Protein 2ZE6 (pdb70)

Foldseek 3Di:
DEEEEEEAAPLLCQVLVQLVVCVVQVAEEEELAQQCLACLQVLVRDPDDPVSSVPGHYHYLHRDHLLVFTQDQVSSQVSVLVVCVVCVVDPYHYYYYQDLSNLVCVVVDPSVVDDYHYHYHYGYDDPLVVLLVSQLVSLVVLLDDDPRDDHNLRSLLVCVVPVSSVVRLCPDQLSVLLVVLCVVVVHDSNCSNVDDDCSSVVSSSSSSVSSVVRSVVSVVRRDDDDD

Radius of gyration: 17.74 Å; Cα contacts (8 Å, |Δi|>4): 337; chains: 1; bounding box: 49×47×33 Å

Organism: Agrobacterium fabrum (strain C58 / ATCC 33970) (NCBI:txid176299)

CATH classification: 3.40.50.300 (+1 more: 1.10.287.890)

InterPro domains:
  IPR002648 Adenylate dimethylallyltransferase [PIRSF000507] (1-234)
  IPR027417 P-loop containing nucleoside triphosphate hydrolase [G3DSA:3.40.50.300] (1-124)
  IPR027417 P-loop containing nucleoside triphosphate hydrolase [SSF52540] (2-105)

Secondary structure (DSSP, 8-state):
-EEEEEE--TTSSHHHHHHHHHHHH---EEE--SGGG-GGGTTTTTPPPGGGGTT--EE-S----GGG-S--HHHHHHHHHHHHHTTTTSSEEEEEE--HHHHHHHHH-TTTTSS-EEEEEE-----HHHHHHHHHHHHHHHH---SSS--HHHHHHHHHTSTTHHHHHTTSTTHHHHHHHHHHHT--GGGGGG--TTHHHHHHHHHHHHHHHHHHHHHHHS-----

Nearest PDB structures (foldseek):
  2ze8-assembly3_C  TM=9.996E-01  e=3.265E-35  Agrobacterium tumefaciens
  3a8t-assembly1_A  TM=6.920E-01  e=3.865E-07  Humulus lupulus
  3d3q-assembly2_B  TM=6.885E-01  e=3.280E-06  Staphylococcus epidermidis ATCC 12228
  3d3q-assembly1_A  TM=6.810E-01  e=3.461E-06  Staphylococcus epidermidis ATCC 12228
  3eph-assembly1_A  TM=6.337E-01  e=9.060E-06  Saccharomyces cerevisiae

GO terms:
  GO:0005515 protein binding (F, IPI)

Solvent-accessible surface area: 11241 Å² total; per-residue (Å²): 36,36,0,28,0,0,4,0,0,26,15,22,46,19,23,95,58,0,10,100,32,3,89,125,55,63,36,16,3,0,0,0,28,66,33,10,0,0,54,85,0,26,14,7,16,9,56,16,36,148,70,85,18,104,119,18,153,22,18,48,4,30,85,51,72,0,55,115,19,36,2,62,10,106,21,0,14,153,89,0,46,124,30,0,54,124,18,140,109,67,134,0,0,0,0,3,3,12,13,36,46,0,0,44,20,1,44,148,14,90,59,8,163,82,71,37,117,62,101,27,92,32,33,146,30,42,114,52,114,48,0,32,88,94,0,96,108,70,0,32,95,14,12,45,154,88,173,86,29,71,4,0,6,66,6,0,26,103,6,34,98,115,87,59,0,83,79,38,0,70,116,10,35,0,0,78,2,0,4,118,4,0,147,138,48,136,49,58,6,68,78,0,52,117,26,94,100,45,80,71,101,77,0,21,94,23,0,0,72,19,11,25,119,55,0,81,28,4,45,168,75,15,15,172,28,109,160

B-factor: mean 52.28, std 7.15, range [31.24, 81.55]

Sequence (227 aa):
MLLHLIYGPTCSGKTDMAIQIAQETGWPVVALDRVQCCPQIATGSGRPLESELQSTRRIYLDSRPLTEGILDAESAHRRLIFEVDWRKSEEGLILEGGSISLLNCMAKSPFWRSGFQWHVKRLRLGDSDAFLTRAKQRVAEMFAIREDRPSLLEELAELWNYPAARPILEDIDGYRCAIRFARKHDLAISQLPNIDAGRHVELIEAIANEYLEHALSQERDFPQWPE

Structure (mmCIF, N/CA/C/O backbone):
data_2ZE6
#
_entry.id   2ZE6
#
_cell.length_a   96.417
_cell.length_b   96.417
_cell.length_c   65.068
_cell.angle_alpha   90.00
_cell.angle_beta   90.00
_cell.angle_gamma   90.00
#
_symmetry.space_group_name_H-M   'P 42 21 2'
#
loop_
_entity.id
_entity.type
_entity.pdbx_description
1 polymer 'Isopentenyl transferase'
2 non-polymer 'DIMETHYLALLYL S-THIOLODIPHOSPHATE'
3 non-polymer 'ADENOSINE MONOPHOSPHATE'
4 water water
#
loop_
_atom_site.group_PDB
_atom_site.id
_atom_site.type_symbol
_atom_site.label_atom_id
_atom_site.label_alt_id
_atom_site.label_comp_id
_atom_site.label_asym_id
_atom_site.label_entity_id
_atom_site.label_seq_id
_atom_site.pdbx_PDB_ins_code
_atom_site.Cartn_x
_atom_site.Cartn_y
_atom_site.Cartn_z
_atom_site.occupancy
_atom_site.B_iso_or_equiv
_atom_site.auth_seq_id
_atom_site.auth_comp_id
_atom_site.auth_asym_id
_atom_site.auth_atom_id
_atom_site.pdbx_PDB_model_num
ATOM 1 N N . MET A 1 1 ? 51.088 78.137 21.520 1.00 52.20 1 MET A N 1
ATOM 2 C CA . MET A 1 1 ? 52.448 77.636 21.640 1.00 52.03 1 MET A CA 1
ATOM 3 C C . MET A 1 1 ? 53.027 77.421 20.246 1.00 51.71 1 MET A C 1
ATOM 4 O O . MET A 1 1 ? 52.273 77.046 19.315 1.00 51.41 1 MET A O 1
ATOM 9 N N . LEU A 1 2 ? 54.353 77.636 20.113 1.00 50.19 2 LEU A N 1
ATOM 10 C CA . LEU A 1 2 ? 55.075 77.326 18.879 1.00 49.91 2 LEU A CA 1
ATOM 11 C C . LEU A 1 2 ? 55.799 75.979 18.960 1.00 49.64 2 LEU A C 1
ATOM 12 O O . LEU A 1 2 ? 56.544 75.709 19.922 1.00 50.18 2 LEU A O 1
ATOM 17 N N . LEU A 1 3 ? 55.524 75.104 18.002 1.00 48.47 3 LEU A N 1
ATOM 18 C CA . LEU A 1 3 ? 56.100 73.785 18.014 1.00 48.39 3 LEU A CA 1
ATOM 19 C C . LEU A 1 3 ? 57.096 73.734 16.894 1.00 49.29 3 LEU A C 1
ATOM 20 O O . LEU A 1 3 ? 56.710 74.014 15.751 1.00 49.19 3 LEU A O 1
ATOM 25 N N . HIS A 1 4 ? 58.357 73.409 17.187 1.00 48.84 4 HIS A N 1
ATOM 26 C CA . HIS A 1 4 ? 59.367 73.401 16.114 1.00 49.34 4 HIS A CA 1
ATOM 27 C C . HIS A 1 4 ? 59.716 71.935 15.840 1.00 50.42 4 HIS A C 1
ATOM 28 O O . HIS A 1 4 ? 60.463 71.283 16.622 1.00 51.28 4 HIS A O 1
ATOM 35 N N . LEU A 1 5 ? 59.156 71.418 14.740 1.00 50.83 5 LEU A N 1
ATOM 36 C CA . LEU A 1 5 ? 59.157 69.986 14.470 1.00 49.90 5 LEU A CA 1
ATOM 37 C C . LEU A 1 5 ? 60.372 69.741 13.596 1.00 50.31 5 LEU A C 1
ATOM 38 O O . LEU A 1 5 ? 60.478 70.294 12.517 1.00 50.14 5 LEU A O 1
ATOM 43 N N . ILE A 1 6 ? 61.320 68.960 14.064 1.00 49.77 6 ILE A N 1
ATOM 44 C CA . ILE A 1 6 ? 62.413 68.619 13.217 1.00 47.40 6 ILE A CA 1
ATOM 45 C C . ILE A 1 6 ? 62.321 67.122 12.990 1.00 48.08 6 ILE A C 1
ATOM 46 O O . ILE A 1 6 ? 62.496 66.375 13.912 1.00 46.76 6 ILE A O 1
ATOM 51 N N . TYR A 1 7 ? 62.048 66.666 11.753 1.00 47.33 7 TYR A N 1
ATOM 52 C CA . TYR A 1 7 ? 62.090 65.226 11.530 1.00 45.97 7 TYR A CA 1
ATOM 53 C C . TYR A 1 7 ? 62.917 64.791 10.332 1.00 45.03 7 TYR A C 1
ATOM 54 O O . TYR A 1 7 ? 63.281 65.598 9.475 1.00 42.15 7 TYR A O 1
ATOM 63 N N . GLY A 1 8 ? 63.289 63.516 10.294 1.00 43.45 8 GLY A N 1
ATOM 64 C CA . GLY A 1 8 ? 63.961 63.102 9.086 1.00 45.18 8 GLY A CA 1
ATOM 65 C C . GLY A 1 8 ? 64.698 61.829 9.403 1.00 44.66 8 GLY A C 1
ATOM 66 O O . GLY A 1 8 ? 64.624 61.381 10.549 1.00 42.07 8 GLY A O 1
ATOM 67 N N . PRO A 1 9 ? 65.479 61.316 8.436 1.00 44.37 9 PRO A N 1
ATOM 68 C CA . PRO A 1 9 ? 66.245 60.040 8.645 1.00 44.61 9 PRO A CA 1
ATOM 69 C C . PRO A 1 9 ? 67.340 60.049 9.744 1.00 45.61 9 PRO A C 1
ATOM 70 O O . PRO A 1 9 ? 67.882 61.096 10.105 1.00 45.56 9 PRO A O 1
ATOM 74 N N . THR A 1 10 ? 67.735 58.860 10.202 1.00 47.22 10 THR A N 1
ATOM 75 C CA . THR A 1 10 ? 68.906 58.706 11.030 1.00 48.70 10 THR A CA 1
ATOM 76 C C . THR A 1 10 ? 70.165 59.353 10.448 1.00 51.99 10 THR A C 1
ATOM 77 O O . THR A 1 10 ? 70.323 59.390 9.222 1.00 51.70 10 THR A O 1
ATOM 81 N N . CYS A 1 11 ? 71.059 59.845 11.314 1.00 52.59 11 CYS A N 1
ATOM 82 C CA . CYS A 1 11 ? 72.328 60.508 10.940 1.00 54.34 11 CYS A CA 1
ATOM 83 C C . CYS A 1 11 ? 72.124 61.696 9.990 1.00 56.21 11 CYS A C 1
ATOM 84 O O . CYS A 1 11 ? 72.901 61.944 9.056 1.00 58.49 11 CYS A O 1
ATOM 87 N N . SER A 1 12 ? 71.073 62.458 10.245 1.00 56.81 12 SER A N 1
ATOM 88 C CA . SER A 1 12 ? 70.804 63.698 9.515 1.00 54.99 12 SER A CA 1
ATOM 89 C C . SER A 1 12 ? 71.155 64.950 10.265 1.00 54.57 12 SER A C 1
ATOM 90 O O . SER A 1 12 ? 70.756 66.069 9.821 1.00 54.90 12 SER A O 1
ATOM 93 N N . GLY A 1 13 ? 71.770 64.816 11.450 1.00 53.80 13 GLY A N 1
ATOM 94 C CA . GLY A 1 13 ? 72.132 66.045 12.234 1.00 52.91 13 GLY A CA 1
ATOM 95 C C . GLY A 1 13 ? 70.973 66.693 13.006 1.00 52.46 13 GLY A C 1
ATOM 96 O O . GLY A 1 13 ? 71.175 67.686 13.655 1.00 50.73 13 GLY A O 1
ATOM 97 N N . LYS A 1 14 ? 69.801 66.038 13.033 1.00 52.85 14 LYS A N 1
ATOM 98 C CA . LYS A 1 14 ? 68.551 66.523 13.718 1.00 52.03 14 LYS A CA 1
ATOM 99 C C . LYS A 1 14 ? 68.755 66.918 15.186 1.00 50.78 14 LYS A C 1
ATOM 100 O O . LYS A 1 14 ? 68.374 68.013 15.619 1.00 53.14 14 LYS A O 1
ATOM 106 N N . THR A 1 15 ? 69.363 66.014 15.954 1.00 49.46 15 THR A N 1
ATOM 107 C CA . THR A 1 15 ? 69.664 66.236 17.357 1.00 47.43 15 THR A CA 1
ATOM 108 C C . THR A 1 15 ? 70.479 67.503 17.598 1.00 48.86 15 THR A C 1
ATOM 109 O O . THR A 1 15 ? 70.166 68.239 18.500 1.00 49.20 15 THR A O 1
ATOM 113 N N . ASP A 1 16 ? 71.480 67.785 16.781 1.00 51.79 16 ASP A N 1
ATOM 114 C CA . ASP A 1 16 ? 72.318 68.981 17.043 1.00 53.40 16 ASP A CA 1
ATOM 115 C C . ASP A 1 16 ? 71.625 70.267 16.676 1.00 53.72 16 ASP A C 1
ATOM 116 O O . ASP A 1 16 ? 71.791 71.335 17.299 1.00 50.94 16 ASP A O 1
ATOM 121 N N . MET A 1 17 ? 70.894 70.175 15.581 1.00 53.43 17 MET A N 1
ATOM 122 C CA . MET A 1 17 ? 70.091 71.256 15.163 1.00 55.13 17 MET A CA 1
ATOM 123 C C . MET A 1 17 ? 69.124 71.720 16.305 1.00 52.15 17 MET A C 1
ATOM 124 O O . MET A 1 17 ? 69.054 72.949 16.666 1.00 50.00 17 MET A O 1
ATOM 129 N N . ALA A 1 18 ? 68.408 70.741 16.849 1.00 47.89 18 ALA A N 1
ATOM 130 C CA . ALA A 1 18 ? 67.564 70.867 18.046 1.00 47.48 18 ALA A CA 1
ATOM 131 C C . ALA A 1 18 ? 68.311 71.394 19.254 1.00 46.67 18 ALA A C 1
ATOM 132 O O . ALA A 1 18 ? 67.814 72.248 19.926 1.00 48.25 18 ALA A O 1
ATOM 134 N N . ILE A 1 19 ? 69.477 70.826 19.607 1.00 47.42 19 ILE A N 1
ATOM 135 C CA . ILE A 1 19 ? 70.225 71.384 20.768 1.00 47.53 19 ILE A CA 1
ATOM 136 C C . ILE A 1 19 ? 70.523 72.852 20.525 1.00 47.39 19 ILE A C 1
ATOM 137 O O . ILE A 1 19 ? 70.501 73.714 21.460 1.00 50.07 19 ILE A O 1
ATOM 142 N N . GLN A 1 20 ? 70.807 73.213 19.285 1.00 46.80 20 GLN A N 1
ATOM 143 C CA . GLN A 1 20 ? 71.230 74.652 19.060 1.00 47.37 20 GLN A CA 1
ATOM 144 C C . GLN A 1 20 ? 70.071 75.618 19.227 1.00 46.72 20 GLN A C 1
ATOM 145 O O . GLN A 1 20 ? 70.171 76.747 19.834 1.00 47.68 20 GLN A O 1
ATOM 151 N N . ILE A 1 21 ? 68.944 75.239 18.661 1.00 47.00 21 ILE A N 1
ATOM 152 C CA . ILE A 1 21 ? 67.712 76.012 18.874 1.00 46.82 21 ILE A CA 1
ATOM 153 C C . ILE A 1 21 ? 67.392 76.092 20.349 1.00 47.98 21 ILE A C 1
ATOM 154 O O . ILE A 1 21 ? 66.993 77.160 20.861 1.00 48.47 21 ILE A O 1
ATOM 159 N N . ALA A 1 22 ? 67.580 74.963 21.065 1.00 49.02 22 ALA A N 1
ATOM 160 C CA . ALA A 1 22 ? 67.313 74.931 22.516 1.00 50.23 22 ALA A CA 1
ATOM 161 C C . ALA A 1 22 ? 68.289 75.818 23.342 1.00 51.25 22 ALA A C 1
ATOM 162 O O . ALA A 1 22 ? 67.864 76.461 24.338 1.00 49.89 22 ALA A O 1
ATOM 164 N N . GLN A 1 23 ? 69.569 75.860 22.953 1.00 51.62 23 GLN A N 1
ATOM 165 C CA . GLN A 1 23 ? 70.455 76.818 23.578 1.00 53.19 23 GLN A CA 1
ATOM 166 C C . GLN A 1 23 ? 69.954 78.244 23.367 1.00 52.61 23 GLN A C 1
ATOM 167 O O . GLN A 1 23 ? 70.040 79.026 24.270 1.00 53.86 23 GLN A O 1
ATOM 173 N N . GLU A 1 24 ? 69.439 78.592 22.198 1.00 52.15 24 GLU A N 1
ATOM 174 C CA . GLU A 1 24 ? 69.088 79.998 21.908 1.00 53.20 24 GLU A CA 1
ATOM 175 C C . GLU A 1 24 ? 67.773 80.424 22.532 1.00 52.41 24 GLU A C 1
ATOM 176 O O . GLU A 1 24 ? 67.635 81.555 23.009 1.00 53.50 24 GLU A O 1
ATOM 182 N N . THR A 1 25 ? 66.788 79.530 22.483 1.00 52.15 25 THR A N 1
ATOM 183 C CA . THR A 1 25 ? 65.446 79.811 22.960 1.00 51.91 25 THR A CA 1
ATOM 184 C C . THR A 1 25 ? 65.280 79.475 24.460 1.00 51.78 25 THR A C 1
ATOM 185 O O . THR A 1 25 ? 64.545 80.123 25.141 1.00 51.00 25 THR A O 1
ATOM 189 N N . GLY A 1 26 ? 65.992 78.474 24.974 1.00 51.18 26 GLY A N 1
ATOM 190 C CA . GLY A 1 26 ? 65.715 77.980 26.322 1.00 50.56 26 GLY A CA 1
ATOM 191 C C . GLY A 1 26 ? 64.603 76.928 26.369 1.00 52.54 26 GLY A C 1
ATOM 192 O O . GLY A 1 26 ? 64.296 76.439 27.479 1.00 53.27 26 GLY A O 1
ATOM 193 N N . TRP A 1 27 ? 64.025 76.528 25.201 1.00 50.85 27 TRP A N 1
ATOM 194 C CA . TRP A 1 27 ? 62.938 75.550 25.152 1.00 50.63 27 TRP A CA 1
ATOM 195 C C . TRP A 1 27 ? 63.529 74.139 25.256 1.00 49.35 27 TRP A C 1
ATOM 196 O O . TRP A 1 27 ? 64.667 73.970 24.888 1.00 48.86 27 TRP A O 1
ATOM 207 N N . PRO A 1 28 ? 62.796 73.183 25.864 1.00 48.41 28 PRO A N 1
ATOM 208 C CA . PRO A 1 28 ? 63.182 71.741 25.902 1.00 48.15 28 PRO A CA 1
ATOM 209 C C . PRO A 1 28 ? 63.025 71.148 24.562 1.00 46.92 28 PRO A C 1
ATOM 210 O O . PRO A 1 28 ? 62.293 71.717 23.777 1.00 46.71 28 PRO A O 1
ATOM 214 N N . VAL A 1 29 ? 63.631 69.972 24.308 1.00 46.19 29 VAL A N 1
ATOM 215 C CA . VAL A 1 29 ? 63.432 69.275 23.109 1.00 43.94 29 VAL A CA 1
ATOM 216 C C . VAL A 1 29 ? 62.818 67.932 23.525 1.00 46.84 29 VAL A C 1
ATOM 217 O O . VAL A 1 29 ? 63.359 67.285 24.400 1.00 44.98 29 VAL A O 1
ATOM 221 N N . VAL A 1 30 ? 61.721 67.519 22.887 1.00 47.10 30 VAL A N 1
ATOM 222 C CA . VAL A 1 30 ? 61.053 66.220 23.173 1.00 47.77 30 VAL A CA 1
ATOM 223 C C . VAL A 1 30 ? 61.504 65.299 22.063 1.00 49.16 30 VAL A C 1
ATOM 224 O O . VAL A 1 30 ? 61.417 65.661 20.906 1.00 48.31 30 VAL A O 1
ATOM 228 N N . ALA A 1 31 ? 62.166 64.223 22.439 1.00 49.38 31 ALA A N 1
ATOM 229 C CA . ALA A 1 31 ? 62.662 63.200 21.542 1.00 49.05 31 ALA A CA 1
ATOM 230 C C . ALA A 1 31 ? 61.535 62.388 20.976 1.00 49.77 31 ALA A C 1
ATOM 231 O O . ALA A 1 31 ? 60.851 61.652 21.719 1.00 50.08 31 ALA A O 1
ATOM 233 N N . LEU A 1 32 ? 61.362 62.487 19.655 1.00 48.69 32 LEU A N 1
ATOM 234 C CA . LEU A 1 32 ? 60.295 61.786 18.966 1.00 48.50 32 LEU A CA 1
ATOM 235 C C . LEU A 1 32 ? 60.854 60.434 18.556 1.00 47.76 32 LEU A C 1
ATOM 236 O O . LEU A 1 32 ? 61.107 60.172 17.381 1.00 47.21 32 LEU A O 1
ATOM 241 N N . ASP A 1 33 ? 61.138 59.618 19.546 1.00 48.60 33 ASP A N 1
ATOM 242 C CA . ASP A 1 33 ? 61.850 58.382 19.350 1.00 49.36 33 ASP A CA 1
ATOM 243 C C . ASP A 1 33 ? 61.411 57.409 20.422 1.00 49.49 33 ASP A C 1
ATOM 244 O O . ASP A 1 33 ? 61.417 57.799 21.566 1.00 50.35 33 ASP A O 1
ATOM 249 N N . ARG A 1 34 ? 61.030 56.175 20.067 1.00 47.17 34 ARG A N 1
ATOM 250 C CA . ARG A 1 34 ? 60.549 55.213 21.010 1.00 50.23 34 ARG A CA 1
ATOM 251 C C . ARG A 1 34 ? 61.709 54.491 21.645 1.00 50.25 34 ARG A C 1
ATOM 252 O O . ARG A 1 34 ? 61.593 54.109 22.815 1.00 50.69 34 ARG A O 1
ATOM 260 N N . VAL A 1 35 ? 62.784 54.274 20.846 1.00 49.46 35 VAL A N 1
ATOM 261 C CA . VAL A 1 35 ? 63.858 53.389 21.224 1.00 46.19 35 VAL A CA 1
ATOM 262 C C . VAL A 1 35 ? 64.667 54.099 22.203 1.00 47.43 35 VAL A C 1
ATOM 263 O O . VAL A 1 35 ? 65.040 53.481 23.155 1.00 48.59 35 VAL A O 1
ATOM 267 N N . GLN A 1 36 ? 64.908 55.427 22.032 1.00 46.61 36 GLN A N 1
ATOM 268 C CA . GLN A 1 36 ? 65.587 56.209 23.058 1.00 46.39 36 GLN A CA 1
ATOM 269 C C . GLN A 1 36 ? 64.942 56.196 24.439 1.00 48.52 36 GLN A C 1
ATOM 270 O O . GLN A 1 36 ? 65.579 56.710 25.372 1.00 48.10 36 GLN A O 1
ATOM 276 N N . CYS A 1 37 ? 63.681 55.748 24.565 1.00 45.00 37 CYS A N 1
ATOM 277 C CA . CYS A 1 37 ? 63.059 55.624 25.899 1.00 46.06 37 CYS A CA 1
ATOM 278 C C . CYS A 1 37 ? 63.573 54.418 26.743 1.00 47.28 37 CYS A C 1
ATOM 279 O O . CYS A 1 37 ? 63.149 54.294 27.888 1.00 46.98 37 CYS A O 1
ATOM 282 N N . CYS A 1 38 ? 64.438 53.541 26.205 1.00 46.94 38 CYS A N 1
ATOM 283 C CA . CYS A 1 38 ? 65.205 52.549 26.976 1.00 45.82 38 CYS A CA 1
ATOM 284 C C . CYS A 1 38 ? 66.619 53.042 27.226 1.00 48.35 38 CYS A C 1
ATOM 285 O O . CYS A 1 38 ? 67.527 52.931 26.359 1.00 45.83 38 CYS A O 1
ATOM 288 N N . PRO A 1 39 ? 66.839 53.630 28.423 1.00 48.53 39 PRO A N 1
ATOM 289 C CA . PRO A 1 39 ? 68.200 54.277 28.744 1.00 48.71 39 PRO A CA 1
ATOM 290 C C . PRO A 1 39 ? 69.337 53.212 28.809 1.00 48.03 39 PRO A C 1
ATOM 291 O O . PRO A 1 39 ? 70.516 53.481 28.681 1.00 49.32 39 PRO A O 1
ATOM 295 N N . GLN A 1 40 ? 68.982 51.940 28.917 1.00 47.44 40 GLN A N 1
ATOM 296 C CA . GLN A 1 40 ? 69.983 50.918 28.975 1.00 46.95 40 GLN A CA 1
ATOM 297 C C . GLN A 1 40 ? 70.654 50.754 27.590 1.00 48.94 40 GLN A C 1
ATOM 298 O O . GLN A 1 40 ? 71.698 50.106 27.462 1.00 47.90 40 GLN A O 1
ATOM 304 N N . ILE A 1 41 ? 70.032 51.318 26.539 1.00 47.81 41 ILE A N 1
ATOM 305 C CA . ILE A 1 41 ? 70.672 51.408 25.230 1.00 44.52 41 ILE A CA 1
ATOM 306 C C . ILE A 1 41 ? 70.760 52.880 24.842 1.00 46.40 41 ILE A C 1
ATOM 307 O O . ILE A 1 41 ? 70.793 53.262 23.663 1.00 48.65 41 ILE A O 1
ATOM 312 N N . ALA A 1 42 ? 70.874 53.733 25.827 1.00 47.32 42 ALA A N 1
ATOM 313 C CA . ALA A 1 42 ? 71.132 55.137 25.524 1.00 49.29 42 ALA A CA 1
ATOM 314 C C . ALA A 1 42 ? 72.085 55.351 24.327 1.00 50.53 42 ALA A C 1
ATOM 315 O O . ALA A 1 42 ? 71.781 56.111 23.393 1.00 52.45 42 ALA A O 1
ATOM 317 N N . THR A 1 43 ? 73.247 54.712 24.359 1.00 52.42 43 THR A N 1
ATOM 318 C CA . THR A 1 43 ? 74.308 55.021 23.389 1.00 52.78 43 THR A CA 1
ATOM 319 C C . THR A 1 43 ? 73.902 54.542 21.968 1.00 52.07 43 THR A C 1
ATOM 320 O O . THR A 1 43 ? 73.719 55.358 21.066 1.00 50.37 43 THR A O 1
ATOM 324 N N . GLY A 1 44 ? 73.662 53.244 21.819 1.00 51.92 44 GLY A N 1
ATOM 325 C CA . GLY A 1 44 ? 73.276 52.715 20.550 1.00 51.92 44 GLY A CA 1
ATOM 326 C C . GLY A 1 44 ? 72.007 53.344 19.985 1.00 52.06 44 GLY A C 1
ATOM 327 O O . GLY A 1 44 ? 71.836 53.447 18.772 1.00 51.16 44 GLY A O 1
ATOM 328 N N . SER A 1 45 ? 71.098 53.751 20.846 1.00 48.59 45 SER A N 1
ATOM 329 C CA . SER A 1 45 ? 69.821 54.243 20.338 1.00 48.87 45 SER A CA 1
ATOM 330 C C . SER A 1 45 ? 69.962 55.726 19.903 1.00 49.04 45 SER A C 1
ATOM 331 O O . SER A 1 45 ? 68.976 56.334 19.419 1.00 49.42 45 SER A O 1
ATOM 334 N N . GLY A 1 46 ? 71.159 56.323 20.039 1.00 48.13 46 GLY A N 1
ATOM 335 C CA . GLY A 1 46 ? 71.306 57.721 19.676 1.00 47.15 46 GLY A CA 1
ATOM 336 C C . GLY A 1 46 ? 71.166 58.896 20.613 1.00 49.73 46 GLY A C 1
ATOM 337 O O . GLY A 1 46 ? 71.174 60.070 20.154 1.00 46.05 46 GLY A O 1
ATOM 338 N N . ARG A 1 47 ? 71.051 58.639 21.918 1.00 49.91 47 ARG A N 1
ATOM 339 C CA . ARG A 1 47 ? 70.902 59.682 22.881 1.00 49.22 47 ARG A CA 1
ATOM 340 C C . ARG A 1 47 ? 72.123 60.555 22.850 1.00 51.08 47 ARG A C 1
ATOM 341 O O . ARG A 1 47 ? 73.236 60.031 22.912 1.00 51.13 47 ARG A O 1
ATOM 349 N N . PRO A 1 48 ? 71.934 61.906 22.885 1.00 49.28 48 PRO A N 1
ATOM 350 C CA . PRO A 1 48 ? 73.111 62.763 22.893 1.00 49.45 48 PRO A CA 1
ATOM 351 C C . PRO A 1 48 ? 73.914 62.523 24.192 1.00 52.60 48 PRO A C 1
ATOM 352 O O . PRO A 1 48 ? 73.329 62.172 25.146 1.00 54.43 48 PRO A O 1
ATOM 356 N N . LEU A 1 49 ? 75.225 62.785 24.260 1.00 53.79 49 LEU A N 1
ATOM 357 C CA . LEU A 1 49 ? 75.985 62.707 25.524 1.00 55.33 49 LEU A CA 1
ATOM 358 C C . LEU A 1 49 ? 75.557 63.848 26.411 1.00 58.14 49 LEU A C 1
ATOM 359 O O . LEU A 1 49 ? 75.304 64.942 25.928 1.00 57.17 49 LEU A O 1
ATOM 364 N N . GLU A 1 50 ? 75.564 63.606 27.725 1.00 61.25 50 GLU A N 1
ATOM 365 C CA . GLU A 1 50 ? 75.292 64.644 28.706 1.00 63.18 50 GLU A CA 1
ATOM 366 C C . GLU A 1 50 ? 76.090 65.913 28.438 1.00 62.29 50 GLU A C 1
ATOM 367 O O . GLU A 1 50 ? 75.508 66.953 28.354 1.00 61.93 50 GLU A O 1
ATOM 373 N N . SER A 1 51 ? 77.394 65.780 28.178 1.00 63.35 51 SER A N 1
ATOM 374 C CA . SER A 1 51 ? 78.256 66.863 27.637 1.00 62.83 51 SER A CA 1
ATOM 375 C C . SER A 1 51 ? 77.779 67.593 26.383 1.00 62.29 51 SER A C 1
ATOM 376 O O . SER A 1 51 ? 77.961 68.803 26.280 1.00 61.29 51 SER A O 1
ATOM 379 N N . GLU A 1 52 ? 77.171 66.868 25.461 1.00 61.16 52 GLU A N 1
ATOM 380 C CA . GLU A 1 52 ? 76.632 67.414 24.213 1.00 61.30 52 GLU A CA 1
ATOM 381 C C . GLU A 1 52 ? 75.374 68.236 24.378 1.00 59.35 52 GLU A C 1
ATOM 382 O O . GLU A 1 52 ? 75.111 69.142 23.577 1.00 60.16 52 GLU A O 1
ATOM 388 N N . LEU A 1 53 ? 74.597 67.980 25.417 1.00 58.37 53 LEU A N 1
ATOM 389 C CA . LEU A 1 53 ? 73.377 68.783 25.612 1.00 55.06 53 LEU A CA 1
ATOM 390 C C . LEU A 1 53 ? 73.692 70.266 25.851 1.00 55.43 53 LEU A C 1
ATOM 391 O O . LEU A 1 53 ? 72.839 71.132 25.697 1.00 51.91 53 LEU A O 1
ATOM 396 N N . GLN A 1 54 ? 74.930 70.557 26.220 1.00 57.44 54 GLN A N 1
ATOM 397 C CA . GLN A 1 54 ? 75.317 71.903 26.576 1.00 59.49 54 GLN A CA 1
ATOM 398 C C . GLN A 1 54 ? 74.313 72.438 27.592 1.00 59.77 54 GLN A C 1
ATOM 399 O O . GLN A 1 54 ? 73.869 73.580 27.425 1.00 56.27 54 GLN A O 1
ATOM 405 N N . SER A 1 55 ? 73.882 71.638 28.593 1.00 60.01 55 SER A N 1
ATOM 406 C CA . SER A 1 55 ? 72.867 72.185 29.554 1.00 59.60 55 SER A CA 1
ATOM 407 C C . SER A 1 55 ? 71.459 72.469 28.973 1.00 58.57 55 SER A C 1
ATOM 408 O O . SER A 1 55 ? 70.689 73.141 29.608 1.00 59.97 55 SER A O 1
ATOM 411 N N . THR A 1 56 ? 71.117 72.020 27.781 1.00 57.15 56 THR A N 1
ATOM 412 C CA . THR A 1 56 ? 69.724 72.118 27.336 1.00 55.20 56 THR A CA 1
ATOM 413 C C . THR A 1 56 ? 69.027 70.955 27.962 1.00 54.84 56 THR A C 1
ATOM 414 O O . THR A 1 56 ? 69.702 70.056 28.476 1.00 53.79 56 THR A O 1
ATOM 418 N N . ARG A 1 57 ? 67.681 70.926 27.871 1.00 53.08 57 ARG A N 1
ATOM 419 C CA . ARG A 1 57 ? 66.920 69.814 28.386 1.00 51.53 57 ARG A CA 1
ATOM 420 C C . ARG A 1 57 ? 66.447 68.925 27.263 1.00 48.54 57 ARG A C 1
ATOM 421 O O . ARG A 1 57 ? 65.963 69.419 26.294 1.00 48.49 57 ARG A O 1
ATOM 429 N N . ARG A 1 58 ? 66.503 67.608 27.417 1.00 49.07 58 ARG A N 1
ATOM 430 C CA . ARG A 1 58 ? 65.969 66.743 26.430 1.00 46.13 58 ARG A CA 1
ATOM 431 C C . ARG A 1 58 ? 65.079 65.771 27.160 1.00 48.59 58 ARG A C 1
ATOM 432 O O . ARG A 1 58 ? 65.560 65.123 28.165 1.00 51.22 58 ARG A O 1
ATOM 440 N N . ILE A 1 59 ? 63.825 65.654 26.657 1.00 46.84 59 ILE A N 1
ATOM 441 C CA . ILE A 1 59 ? 62.696 65.008 27.346 1.00 45.83 59 ILE A CA 1
ATOM 442 C C . ILE A 1 59 ? 62.429 63.697 26.579 1.00 46.39 59 ILE A C 1
ATOM 443 O O . ILE A 1 59 ? 62.314 63.704 25.344 1.00 48.92 59 ILE A O 1
ATOM 448 N N . TYR A 1 60 ? 62.430 62.564 27.249 1.00 46.50 60 TYR A N 1
ATOM 449 C CA . TYR A 1 60 ? 62.003 61.306 26.657 1.00 45.78 60 TYR A CA 1
ATOM 450 C C . TYR A 1 60 ? 60.564 60.998 27.002 1.00 47.53 60 TYR A C 1
ATOM 451 O O . TYR A 1 60 ? 60.071 61.404 28.061 1.00 49.05 60 TYR A O 1
ATOM 460 N N . LEU A 1 61 ? 59.892 60.214 26.155 1.00 47.83 61 LEU A N 1
ATOM 461 C CA . LEU A 1 61 ? 58.420 59.989 26.378 1.00 48.63 61 LEU A CA 1
ATOM 462 C C . LEU A 1 61 ? 58.182 58.970 27.440 1.00 49.04 61 LEU A C 1
ATOM 463 O O . LEU A 1 61 ? 57.144 58.996 28.057 1.00 54.72 61 LEU A O 1
ATOM 468 N N . ASP A 1 62 ? 59.148 58.086 27.719 1.00 49.59 62 ASP A N 1
ATOM 469 C CA . ASP A 1 62 ? 59.096 57.136 28.862 1.00 48.35 62 ASP A CA 1
ATOM 470 C C . ASP A 1 62 ? 60.541 56.801 29.276 1.00 48.95 62 ASP A C 1
ATOM 471 O O . ASP A 1 62 ? 61.545 57.236 28.616 1.00 48.53 62 ASP A O 1
ATOM 476 N N . SER A 1 63 ? 60.700 56.085 30.399 1.00 48.14 63 SER A N 1
ATOM 477 C CA . SER A 1 63 ? 61.994 55.491 30.744 1.00 46.89 63 SER A CA 1
ATOM 478 C C . SER A 1 63 ? 61.771 54.018 31.106 1.00 48.14 63 SER A C 1
ATOM 479 O O . SER A 1 63 ? 61.136 53.745 32.132 1.00 45.99 63 SER A O 1
ATOM 482 N N . ARG A 1 64 ? 62.197 53.027 30.298 1.00 47.02 64 ARG A N 1
ATOM 483 C CA . ARG A 1 64 ? 61.682 51.715 30.614 1.00 50.22 64 ARG A CA 1
ATOM 484 C C . ARG A 1 64 ? 62.720 50.659 30.411 1.00 49.05 64 ARG A C 1
ATOM 485 O O . ARG A 1 64 ? 63.545 50.756 29.513 1.00 49.57 64 ARG A O 1
ATOM 493 N N . PRO A 1 65 ? 62.689 49.624 31.235 1.00 49.06 65 PRO A N 1
ATOM 494 C CA . PRO A 1 65 ? 63.610 48.526 30.983 1.00 48.15 65 PRO A CA 1
ATOM 495 C C . PRO A 1 65 ? 63.467 48.023 29.527 1.00 49.15 65 PRO A C 1
ATOM 496 O O . PRO A 1 65 ? 62.336 47.916 29.024 1.00 47.38 65 PRO A O 1
ATOM 500 N N . LEU A 1 66 ? 64.588 47.715 28.870 1.00 47.93 66 LEU A N 1
ATOM 501 C CA . LEU A 1 66 ? 64.516 47.071 27.573 1.00 48.68 66 LEU A CA 1
ATOM 502 C C . LEU A 1 66 ? 63.621 45.849 27.555 1.00 49.01 66 LEU A C 1
ATOM 503 O O . LEU A 1 66 ? 62.913 45.631 26.591 1.00 47.16 66 LEU A O 1
ATOM 508 N N . THR A 1 67 ? 63.640 45.064 28.591 1.00 51.83 67 THR A N 1
ATOM 509 C CA . THR A 1 67 ? 62.908 43.754 28.508 1.00 53.48 67 THR A CA 1
ATOM 510 C C . THR A 1 67 ? 61.359 43.950 28.624 1.00 54.39 67 THR A C 1
ATOM 511 O O . THR A 1 67 ? 60.572 42.991 28.556 1.00 54.53 67 THR A O 1
ATOM 515 N N . GLU A 1 68 ? 60.919 45.191 28.786 1.00 54.09 68 GLU A N 1
ATOM 516 C CA . GLU A 1 68 ? 59.488 45.468 28.838 1.00 54.84 68 GLU A CA 1
ATOM 517 C C . GLU A 1 68 ? 59.048 45.740 27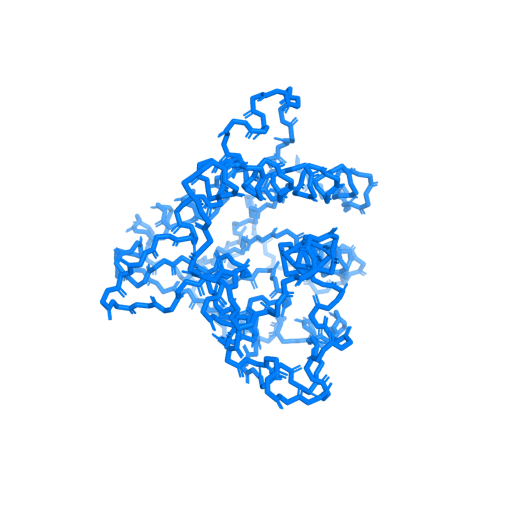.394 1.00 53.80 68 GLU A C 1
ATOM 518 O O . GLU A 1 68 ? 57.881 46.069 27.125 1.00 54.69 68 GLU A O 1
ATOM 524 N N . GLY A 1 69 ? 59.990 45.612 26.453 1.00 51.10 69 GLY A N 1
ATOM 525 C CA . GLY A 1 69 ? 59.732 45.885 25.025 1.00 50.20 69 GLY A CA 1
ATOM 526 C C . GLY A 1 69 ? 59.862 47.401 24.759 1.00 49.97 69 GLY A C 1
ATOM 527 O O . GLY A 1 69 ? 59.656 48.259 25.626 1.00 50.18 69 GLY A O 1
ATOM 528 N N . ILE A 1 70 ? 60.149 47.736 23.539 1.00 50.07 70 ILE A N 1
ATOM 529 C CA . ILE A 1 70 ? 60.119 49.110 23.091 1.00 48.22 70 ILE A CA 1
ATOM 530 C C . ILE A 1 70 ? 58.707 49.697 23.178 1.00 49.06 70 ILE A C 1
ATOM 531 O O . ILE A 1 70 ? 57.702 48.985 22.878 1.00 49.29 70 ILE A O 1
ATOM 536 N N . LEU A 1 71 ? 58.608 50.938 23.715 1.00 48.34 71 LEU A N 1
ATOM 537 C CA . LEU A 1 71 ? 57.363 51.694 23.895 1.00 47.22 71 LEU A CA 1
ATOM 538 C C . LEU A 1 71 ? 56.530 51.574 22.593 1.00 49.10 71 LEU A C 1
ATOM 539 O O . LEU A 1 71 ? 57.026 51.921 21.530 1.00 48.41 71 LEU A O 1
ATOM 544 N N . ASP A 1 72 ? 55.278 51.094 22.623 1.00 49.35 72 ASP A N 1
ATOM 545 C CA . ASP A 1 72 ? 54.563 51.103 21.367 1.00 49.16 72 ASP A CA 1
ATOM 546 C C . ASP A 1 72 ? 54.231 52.510 20.916 1.00 48.78 72 ASP A C 1
ATOM 547 O O . ASP A 1 72 ? 54.286 53.453 21.698 1.00 50.03 72 ASP A O 1
ATOM 552 N N . ALA A 1 73 ? 53.946 52.700 19.627 1.00 48.18 73 ALA A N 1
ATOM 553 C CA . ALA A 1 73 ? 53.707 54.036 19.060 1.00 47.28 73 ALA A CA 1
ATOM 554 C C . ALA A 1 73 ? 52.474 54.756 19.555 1.00 47.22 73 ALA A C 1
ATOM 555 O O . ALA A 1 73 ? 52.513 55.945 19.687 1.00 47.85 73 ALA A O 1
ATOM 557 N N . GLU A 1 74 ? 51.350 54.065 19.739 1.00 48.86 74 GLU A N 1
ATOM 558 C CA . GLU A 1 74 ? 50.138 54.736 20.283 1.00 50.03 74 GLU A CA 1
ATOM 559 C C . GLU A 1 74 ? 50.374 55.135 21.693 1.00 48.41 74 GLU A C 1
ATOM 560 O O . GLU A 1 74 ? 50.003 56.261 22.055 1.00 50.41 74 GLU A O 1
ATOM 566 N N . SER A 1 75 ? 50.941 54.250 22.524 1.00 45.44 75 SER A N 1
ATOM 567 C CA . SER A 1 75 ? 51.378 54.727 23.864 1.00 45.07 75 SER A CA 1
ATOM 568 C C . SER A 1 75 ? 52.377 55.886 23.746 1.00 44.43 75 SER A C 1
ATOM 569 O O . SER A 1 75 ? 52.247 56.874 24.422 1.00 44.16 75 SER A O 1
ATOM 572 N N . ALA A 1 76 ? 53.356 55.812 22.883 1.00 42.99 76 ALA A N 1
ATOM 573 C CA . ALA A 1 76 ? 54.273 56.995 22.812 1.00 45.17 76 ALA 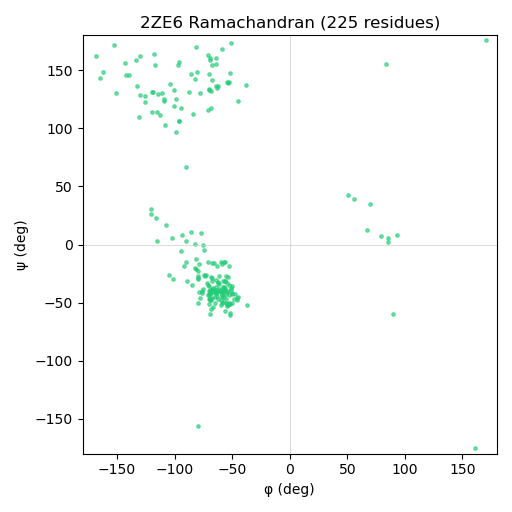A CA 1
ATOM 574 C C . ALA A 1 76 ? 53.519 58.266 22.392 1.00 46.70 76 ALA A C 1
ATOM 575 O O . ALA A 1 76 ? 53.891 59.411 22.719 1.00 50.25 76 ALA A O 1
ATOM 577 N N . HIS A 1 77 ? 52.415 58.090 21.642 1.00 48.23 77 HIS A N 1
ATOM 578 C CA . HIS A 1 77 ? 51.740 59.249 21.098 1.00 46.01 77 HIS A CA 1
ATOM 579 C C . HIS A 1 77 ? 50.913 59.940 22.154 1.00 46.63 77 HIS A C 1
ATOM 580 O O . HIS A 1 77 ? 50.934 61.160 22.213 1.00 46.18 77 HIS A O 1
ATOM 587 N N . ARG A 1 78 ? 50.151 59.141 22.924 1.00 45.74 78 ARG A N 1
ATOM 588 C CA . ARG A 1 78 ? 49.522 59.597 24.190 1.00 47.64 78 ARG A CA 1
ATOM 589 C C . ARG A 1 78 ? 50.478 60.399 25.104 1.00 47.20 78 ARG A C 1
ATOM 590 O O . ARG A 1 78 ? 50.148 61.516 25.584 1.00 46.47 78 ARG A O 1
ATOM 598 N N . ARG A 1 79 ? 51.662 59.850 25.294 1.00 47.06 79 ARG A N 1
ATOM 599 C CA . ARG A 1 79 ? 52.696 60.488 26.109 1.00 46.48 79 ARG A CA 1
ATOM 600 C C . ARG A 1 79 ? 53.176 61.800 25.552 1.00 45.79 79 ARG A C 1
ATOM 601 O O . ARG A 1 79 ? 53.340 62.704 26.307 1.00 45.40 79 ARG A O 1
ATOM 609 N N . LEU A 1 80 ? 53.378 61.888 24.242 1.00 44.37 80 LEU A N 1
ATOM 610 C CA . LEU A 1 80 ? 53.866 63.074 23.615 1.00 45.55 80 LEU A CA 1
ATOM 611 C C . LEU A 1 80 ? 52.798 64.188 23.731 1.00 45.46 80 LEU A C 1
ATOM 612 O O . LEU A 1 80 ? 53.060 65.379 23.940 1.00 45.52 80 LEU A O 1
ATOM 617 N N . ILE A 1 81 ? 51.560 63.783 23.580 1.00 43.68 81 ILE A N 1
ATOM 618 C CA . ILE A 1 81 ? 50.493 64.776 23.592 1.00 43.05 81 ILE A CA 1
ATOM 619 C C . ILE A 1 81 ? 50.506 65.348 24.998 1.00 44.44 81 ILE A C 1
ATOM 620 O O . ILE A 1 81 ? 50.287 66.568 25.202 1.00 43.77 81 ILE A O 1
ATOM 625 N N . PHE A 1 82 ? 50.672 64.451 26.002 1.00 43.77 82 PHE A N 1
ATOM 626 C CA . PHE A 1 82 ? 50.711 64.942 27.394 1.00 44.56 82 PHE A CA 1
ATOM 627 C C . PHE A 1 82 ? 51.911 65.902 27.677 1.00 45.59 82 PHE A C 1
ATOM 628 O O . PHE A 1 82 ? 51.727 66.981 28.303 1.00 44.47 82 PHE A O 1
ATOM 636 N N . GLU A 1 83 ? 53.111 65.555 27.203 1.00 45.41 83 GLU A N 1
ATOM 637 C CA . GLU A 1 83 ? 54.285 66.465 27.483 1.00 46.38 83 GLU A CA 1
ATOM 638 C C . GLU A 1 83 ? 54.118 67.804 26.840 1.00 47.12 83 GLU A C 1
ATOM 639 O O . GLU A 1 83 ? 54.695 68.816 27.284 1.00 49.03 83 GLU A O 1
ATOM 645 N N . VAL A 1 84 ? 53.430 67.827 25.710 1.00 47.22 84 VAL A N 1
ATOM 646 C CA . VAL A 1 84 ? 53.151 69.104 25.049 1.00 45.35 84 VAL A CA 1
ATOM 647 C C . VAL A 1 84 ? 51.954 69.719 25.807 1.00 47.25 84 VAL A C 1
ATOM 648 O O . VAL A 1 84 ? 52.040 70.866 26.262 1.00 47.31 84 VAL A O 1
ATOM 652 N N . ASP A 1 85 ? 50.857 68.966 26.018 1.00 47.13 85 ASP A N 1
ATOM 653 C CA . ASP A 1 85 ? 49.720 69.629 26.634 1.00 47.33 85 ASP A CA 1
ATOM 654 C C . ASP A 1 85 ? 50.031 70.345 27.977 1.00 48.48 85 ASP A C 1
ATOM 655 O O . ASP A 1 85 ? 49.566 71.486 28.184 1.00 48.27 85 ASP A O 1
ATOM 660 N N . TRP A 1 86 ? 50.830 69.762 28.881 1.00 47.07 86 TRP A N 1
ATOM 661 C CA . TRP A 1 86 ? 50.937 70.420 30.224 1.00 45.99 86 TRP A CA 1
ATOM 662 C C . TRP A 1 86 ? 51.931 71.566 30.142 1.00 46.36 86 TRP A C 1
ATOM 663 O O . TRP A 1 86 ? 52.044 72.284 31.085 1.00 47.33 86 TRP A O 1
ATOM 674 N N . ARG A 1 87 ? 52.708 71.662 29.059 1.00 46.33 87 ARG A N 1
ATOM 675 C CA . ARG A 1 87 ? 53.641 72.802 28.869 1.00 46.84 87 ARG A CA 1
ATOM 676 C C . ARG A 1 87 ? 52.961 73.904 28.037 1.00 50.85 87 ARG A C 1
ATOM 677 O O . ARG A 1 87 ? 53.593 74.889 27.714 1.00 52.53 87 ARG A O 1
ATOM 685 N N . LYS A 1 88 ? 51.656 73.784 27.758 1.00 53.31 88 LYS A N 1
ATOM 686 C CA . LYS A 1 88 ? 50.932 74.689 26.855 1.00 56.24 88 LYS A CA 1
ATOM 687 C C . LYS A 1 88 ? 51.055 76.215 27.153 1.00 56.21 88 LYS A C 1
ATOM 688 O O . LYS A 1 88 ? 50.780 77.052 26.271 1.00 55.69 88 LYS A O 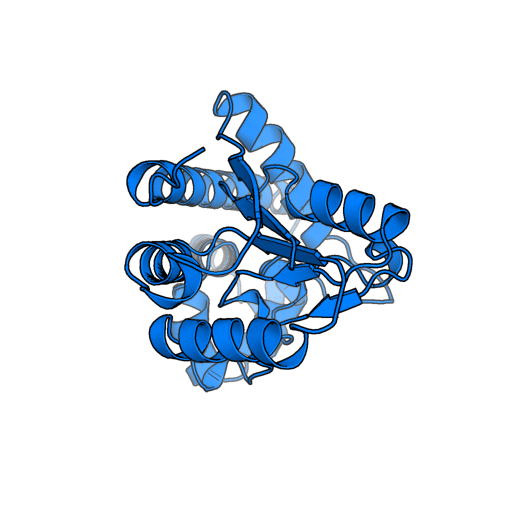1
ATOM 694 N N . SER A 1 89 ? 51.465 76.554 28.384 1.00 57.26 89 SER A N 1
ATOM 695 C CA . SER A 1 89 ? 51.715 77.981 28.876 1.00 58.48 89 SER A CA 1
ATOM 696 C C . SER A 1 89 ? 53.006 78.620 28.330 1.00 57.84 89 SER A C 1
ATOM 697 O O . SER A 1 89 ? 53.082 79.841 28.167 1.00 56.37 89 SER A O 1
ATOM 700 N N . GLU A 1 90 ? 53.977 77.760 27.993 1.00 56.19 90 GLU A N 1
ATOM 701 C CA . GLU A 1 90 ? 55.304 78.104 27.434 1.00 54.59 90 GLU A CA 1
ATOM 702 C C . GLU A 1 90 ? 55.294 78.687 26.016 1.00 54.05 90 GLU A C 1
ATOM 703 O O . GLU A 1 90 ? 54.340 78.480 25.220 1.00 53.86 90 GLU A O 1
ATOM 709 N N . GLU A 1 91 ? 56.334 79.469 25.700 1.00 53.82 91 GLU A N 1
ATOM 710 C CA . GLU A 1 91 ? 56.378 80.094 24.339 1.00 51.58 91 GLU A CA 1
ATOM 711 C C . GLU A 1 91 ? 56.430 79.048 23.192 1.00 49.77 91 GLU A C 1
ATOM 712 O O . GLU A 1 91 ? 55.779 79.209 22.137 1.00 49.60 91 GLU A O 1
ATOM 718 N N . GLY A 1 92 ? 57.202 77.991 23.394 1.00 49.09 92 GLY A N 1
ATOM 719 C CA . GLY A 1 92 ? 57.518 77.077 22.284 1.00 48.35 92 GLY A CA 1
ATOM 720 C C . GLY A 1 92 ? 58.151 75.837 22.814 1.00 49.25 92 GLY A C 1
ATOM 721 O O . GLY A 1 92 ? 58.591 75.818 23.968 1.00 49.42 92 GLY A O 1
ATOM 722 N N . LEU A 1 93 ? 58.144 74.800 21.986 1.00 47.14 93 LEU A N 1
ATOM 723 C CA . LEU A 1 93 ? 58.816 73.554 22.252 1.00 50.01 93 LEU A CA 1
ATOM 724 C C . LEU A 1 93 ? 59.375 73.014 20.972 1.00 48.29 93 LEU A C 1
ATOM 725 O O . LEU A 1 93 ? 58.905 73.342 19.900 1.00 49.41 93 LEU A O 1
ATOM 730 N N . ILE A 1 94 ? 60.382 72.185 21.111 1.00 47.30 94 ILE A N 1
ATOM 731 C CA . ILE A 1 94 ? 61.082 71.587 20.009 1.00 46.61 94 ILE A CA 1
ATOM 732 C C . ILE A 1 94 ? 60.808 70.092 20.098 1.00 47.44 94 ILE A C 1
ATOM 733 O O . ILE A 1 94 ? 60.875 69.508 21.196 1.00 47.80 94 ILE A O 1
ATOM 738 N N . LEU A 1 95 ? 60.378 69.524 18.975 1.00 47.50 95 LEU A N 1
ATOM 739 C CA . LEU A 1 95 ? 60.041 68.125 18.828 1.00 45.65 9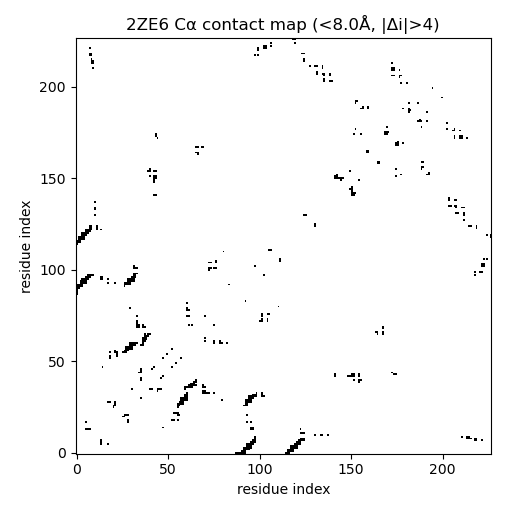5 LEU A CA 1
ATOM 740 C C . LEU A 1 95 ? 60.979 67.659 17.772 1.00 44.84 95 LEU A C 1
ATOM 741 O O . LEU A 1 95 ? 60.882 68.124 16.661 1.00 45.43 95 LEU A O 1
ATOM 746 N N . GLU A 1 96 ? 61.905 66.778 18.086 1.00 43.51 96 GLU A N 1
ATOM 747 C CA . GLU A 1 96 ? 62.850 66.311 17.070 1.00 46.05 96 GLU A CA 1
ATOM 748 C C . GLU A 1 96 ? 62.951 64.737 17.116 1.00 46.76 96 GLU A C 1
ATOM 749 O O . GLU A 1 96 ? 63.097 64.266 18.153 1.00 47.46 96 GLU A O 1
ATOM 755 N N . GLY A 1 97 ? 62.956 63.978 16.001 1.00 46.99 97 GLY A N 1
ATOM 756 C CA . GLY A 1 97 ? 63.258 62.561 16.056 1.00 45.79 97 GLY A CA 1
ATOM 757 C C . GLY A 1 97 ? 62.994 61.834 14.748 1.00 45.79 97 GLY A C 1
ATOM 758 O O . GLY A 1 97 ? 62.451 62.424 13.867 1.00 45.43 97 GLY A O 1
ATOM 759 N N . GLY A 1 98 ? 63.314 60.536 14.636 1.00 47.21 98 GLY A N 1
ATOM 760 C CA . GLY A 1 98 ? 62.996 59.783 13.421 1.00 46.75 98 GLY A CA 1
ATOM 761 C C . GLY A 1 98 ? 62.112 58.569 13.538 1.00 50.13 98 GLY A C 1
ATOM 762 O O . GLY A 1 98 ? 62.216 57.612 12.690 1.00 49.15 98 GLY A O 1
ATOM 763 N N . SER A 1 99 ? 61.260 58.537 14.568 1.00 48.34 99 SER A N 1
ATOM 764 C CA . SER A 1 99 ? 60.350 57.444 14.703 1.00 47.85 99 SER A CA 1
ATOM 765 C C . SER A 1 99 ? 59.326 57.513 13.590 1.00 48.81 99 SER A C 1
ATOM 766 O O . SER A 1 99 ? 58.539 58.487 13.508 1.00 47.81 99 SER A O 1
ATOM 769 N N . ILE A 1 100 ? 59.334 56.457 12.750 1.00 49.12 100 ILE A N 1
ATOM 770 C CA . ILE A 1 100 ? 58.422 56.292 11.667 1.00 48.40 100 ILE A CA 1
ATOM 771 C C . ILE A 1 100 ? 57.021 56.093 12.199 1.00 50.11 100 ILE A C 1
ATOM 772 O O . ILE A 1 100 ? 56.127 56.867 11.822 1.00 50.32 100 ILE A O 1
ATOM 777 N N . SER A 1 101 ? 56.815 55.105 13.101 1.00 50.15 101 SER A N 1
ATOM 778 C CA . SER A 1 101 ? 55.440 54.788 13.565 1.00 49.61 101 SER A CA 1
ATOM 779 C C . SER A 1 101 ? 54.889 55.952 14.386 1.00 48.83 101 SER A C 1
ATOM 780 O O . SER A 1 101 ? 53.709 56.221 14.357 1.00 48.88 101 SER A O 1
ATOM 783 N N . LEU A 1 102 ? 55.752 56.659 15.068 1.00 47.27 102 LEU A N 1
ATOM 784 C CA . LEU A 1 102 ? 55.312 57.819 15.891 1.00 46.83 102 LEU A CA 1
ATOM 785 C C . LEU A 1 102 ? 54.982 59.077 15.074 1.00 47.26 102 LEU A C 1
ATOM 786 O O . LEU A 1 102 ? 53.956 59.718 15.325 1.00 48.34 102 LEU A O 1
ATOM 791 N N . LEU A 1 103 ? 55.780 59.390 14.072 1.00 45.98 103 LEU A N 1
ATOM 792 C CA . LEU A 1 103 ? 55.405 60.471 13.148 1.00 48.23 103 LEU A CA 1
ATOM 793 C C . LEU A 1 103 ? 54.115 60.177 12.384 1.00 46.98 103 LEU A C 1
ATOM 794 O O . LEU A 1 103 ? 53.359 61.104 12.054 1.00 46.70 103 LEU A O 1
ATOM 799 N N . ASN A 1 104 ? 53.877 58.908 12.111 1.00 45.85 104 ASN A N 1
ATOM 800 C CA . ASN A 1 104 ? 52.659 58.575 11.423 1.00 45.97 104 ASN A CA 1
ATOM 801 C C . ASN A 1 104 ? 51.467 58.799 12.354 1.00 46.79 104 ASN A C 1
ATOM 802 O O . ASN A 1 104 ? 50.491 59.371 11.929 1.00 45.70 104 ASN A O 1
ATOM 807 N N . CYS A 1 105 ? 51.577 58.446 13.646 1.00 45.69 105 CYS A N 1
ATOM 808 C CA . CYS A 1 105 ? 50.529 58.796 14.616 1.00 46.04 105 CYS A CA 1
ATOM 809 C C . CYS A 1 105 ? 50.299 60.299 14.673 1.00 45.25 105 CYS A C 1
ATOM 810 O O . CYS A 1 105 ? 49.166 60.736 14.685 1.00 46.67 105 CYS A O 1
ATOM 813 N N . MET A 1 106 ? 51.349 61.095 14.808 1.00 45.98 106 MET A N 1
ATOM 814 C CA . MET A 1 106 ? 51.192 62.543 14.825 1.00 45.99 106 MET A CA 1
ATOM 815 C C . MET A 1 106 ? 50.408 63.032 13.596 1.00 47.74 106 MET A C 1
ATOM 816 O O . MET A 1 106 ? 49.585 63.985 13.679 1.00 48.44 106 MET A O 1
ATOM 821 N N . ALA A 1 107 ? 50.609 62.364 12.450 1.00 47.97 1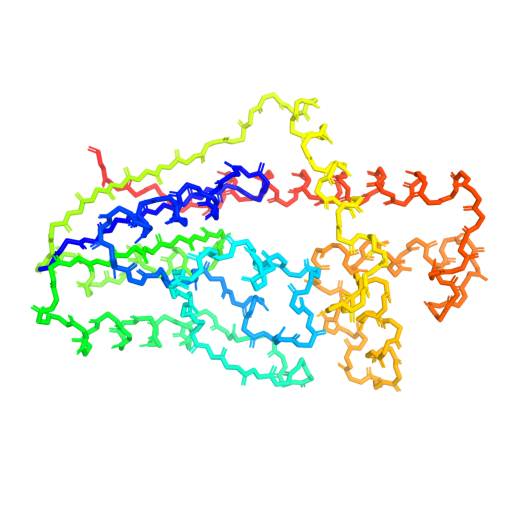07 ALA A N 1
ATOM 822 C CA . ALA A 1 107 ? 50.015 62.839 11.203 1.00 48.14 107 ALA A CA 1
ATOM 823 C C . ALA A 1 107 ? 48.554 62.438 11.122 1.00 48.83 107 ALA A C 1
ATOM 824 O O . ALA A 1 107 ? 47.774 63.128 10.479 1.00 47.62 107 ALA A O 1
ATOM 826 N N . LYS A 1 108 ? 48.179 61.327 11.756 1.00 48.98 108 LYS A N 1
ATOM 827 C CA . LYS A 1 108 ? 46.737 60.904 11.831 1.00 50.75 108 LYS A CA 1
ATOM 828 C C . LYS A 1 108 ? 45.961 61.624 12.965 1.00 49.43 108 LYS A C 1
ATOM 829 O O . LYS A 1 108 ? 44.712 61.677 12.945 1.00 47.28 108 LYS A O 1
ATOM 835 N N . SER A 1 109 ? 46.716 62.164 13.951 1.00 49.22 109 SER A N 1
ATOM 836 C CA . SER A 1 109 ? 46.114 62.760 15.182 1.00 48.71 109 SER A CA 1
ATOM 837 C C . SER A 1 109 ? 45.533 64.162 14.981 1.00 48.74 109 SER A C 1
ATOM 838 O O . SER A 1 109 ? 46.212 65.059 14.412 1.00 49.62 109 SER A O 1
ATOM 841 N N . PRO A 1 110 ? 44.275 64.334 15.439 1.00 48.64 110 PRO A N 1
ATOM 842 C CA . PRO A 1 110 ? 43.518 65.581 15.462 1.00 48.96 110 PRO A CA 1
ATOM 843 C C . PRO A 1 110 ? 44.083 66.609 16.459 1.00 48.78 110 PRO A C 1
ATOM 844 O O . PRO A 1 110 ? 43.909 67.814 16.255 1.00 49.09 110 PRO A O 1
ATOM 848 N N . PHE A 1 111 ? 44.730 66.138 17.528 1.00 48.84 111 PHE A N 1
ATOM 849 C CA . PHE A 1 111 ? 45.471 67.004 18.465 1.00 49.08 111 PHE A CA 1
ATOM 850 C C . PHE A 1 111 ? 46.376 68.087 17.810 1.00 48.58 111 PHE A C 1
ATOM 851 O O . PHE A 1 111 ? 46.365 69.242 18.211 1.00 47.64 111 PHE A O 1
ATOM 859 N N . TRP A 1 112 ? 47.141 67.704 16.796 1.00 49.02 112 TRP A N 1
ATOM 860 C CA . TRP A 1 112 ? 48.090 68.634 16.148 1.00 49.76 112 TRP A CA 1
ATOM 861 C C . TRP A 1 112 ? 47.371 69.552 15.121 1.00 50.59 112 TRP A C 1
ATOM 862 O O . TRP A 1 112 ? 47.844 70.647 14.806 1.00 50.91 112 TRP A O 1
ATOM 873 N N . ARG A 1 113 ? 46.201 69.111 14.667 1.00 51.74 113 ARG A N 1
ATOM 874 C CA . ARG A 1 113 ? 45.412 69.769 13.604 1.00 52.63 113 ARG A CA 1
ATOM 875 C C . ARG A 1 113 ? 45.060 71.234 13.853 1.00 52.99 113 ARG A C 1
ATOM 876 O O . ARG A 1 113 ? 44.629 71.944 12.940 1.00 53.28 113 ARG A O 1
ATOM 884 N N . SER A 1 114 ? 45.221 71.676 15.091 1.00 53.52 114 SER A N 1
ATOM 885 C CA . SER A 1 114 ? 44.569 72.869 15.562 1.00 54.08 114 SER A CA 1
ATOM 886 C C . SER A 1 114 ? 45.271 73.338 16.807 1.00 53.57 114 SER A C 1
ATOM 887 O O . SER A 1 114 ? 45.811 72.533 17.560 1.00 54.23 114 SER A O 1
ATOM 890 N N . GLY A 1 115 ? 45.285 74.645 17.006 1.00 52.86 115 GLY A N 1
ATOM 891 C CA . GLY A 1 115 ? 45.784 75.220 18.240 1.00 52.23 115 GLY A CA 1
ATOM 892 C C . GLY A 1 115 ? 47.259 75.484 18.423 1.00 51.98 115 GLY A C 1
ATOM 893 O O . GLY A 1 115 ? 47.662 75.835 19.518 1.00 52.24 115 GLY A O 1
ATOM 894 N N . PHE A 1 116 ? 48.083 75.292 17.395 1.00 52.43 116 PHE A N 1
ATOM 895 C CA . PHE A 1 116 ? 49.519 75.635 17.512 1.00 52.92 116 PHE A CA 1
ATOM 896 C C . PHE A 1 116 ? 50.041 76.413 16.311 1.00 53.32 116 PHE A C 1
ATOM 897 O O . PHE A 1 116 ? 49.420 76.354 15.239 1.00 53.84 116 PHE A O 1
ATOM 905 N N . GLN A 1 117 ? 51.166 77.136 16.497 1.00 53.33 117 GLN A N 1
ATOM 906 C CA . GLN A 1 117 ? 51.974 77.673 15.371 1.00 53.51 117 GLN A CA 1
ATOM 907 C C . GLN A 1 117 ? 53.076 76.635 15.171 1.00 51.72 117 GLN A C 1
ATOM 908 O O . GLN A 1 117 ? 53.356 75.912 16.099 1.00 50.56 117 GLN A O 1
ATOM 914 N N . TRP A 1 118 ? 53.686 76.563 13.986 1.00 49.63 118 TRP A N 1
ATOM 915 C CA . TRP A 1 118 ? 54.582 75.480 13.676 1.00 49.27 118 TRP A CA 1
ATOM 916 C C . TRP A 1 118 ? 55.753 76.033 12.925 1.00 48.50 118 TRP A C 1
ATOM 917 O O . TRP A 1 118 ? 55.575 76.945 12.182 1.00 47.08 118 TRP A O 1
ATOM 928 N N . HIS A 1 119 ? 56.952 75.492 13.114 1.00 47.69 119 HIS A N 1
ATOM 929 C CA . HIS A 1 119 ? 57.999 75.658 12.115 1.00 47.17 119 HIS A CA 1
ATOM 930 C C . HIS A 1 119 ? 58.343 74.226 11.885 1.00 48.00 119 HIS A C 1
ATOM 931 O O . HIS A 1 119 ? 58.660 73.544 12.806 1.00 46.27 119 HIS A O 1
ATOM 938 N N . VAL A 1 120 ? 58.240 73.759 10.649 1.00 49.17 120 VAL A N 1
ATOM 939 C CA . VAL A 1 120 ? 58.472 72.389 10.372 1.00 51.30 120 VAL A CA 1
ATOM 940 C C . VAL A 1 120 ? 59.753 72.292 9.565 1.00 51.88 120 VAL A C 1
ATOM 941 O O . VAL A 1 120 ? 59.947 73.028 8.611 1.00 52.17 120 VAL A O 1
ATOM 945 N N . LYS A 1 121 ? 60.661 71.434 9.973 1.00 51.81 121 LYS A N 1
ATOM 946 C CA . LYS A 1 121 ? 61.836 71.172 9.156 1.00 53.16 121 LYS A CA 1
ATOM 947 C C . LYS A 1 121 ? 61.919 69.647 8.934 1.00 53.20 121 LYS A C 1
ATOM 948 O O . LYS A 1 121 ? 61.808 68.818 9.879 1.00 53.11 121 LYS A O 1
ATOM 954 N N . ARG A 1 122 ? 62.030 69.284 7.660 1.00 52.48 122 ARG A N 1
ATOM 955 C CA . ARG A 1 122 ? 62.242 67.918 7.233 1.00 51.92 122 ARG A CA 1
ATOM 956 C C . ARG A 1 122 ? 63.623 67.776 6.614 1.00 51.90 122 ARG A C 1
ATOM 957 O O . ARG A 1 122 ? 63.882 68.268 5.593 1.00 50.14 122 ARG A O 1
ATOM 965 N N . LEU A 1 123 ? 64.505 67.076 7.270 1.00 53.06 123 LEU A N 1
ATOM 966 C CA . LEU A 1 123 ? 65.794 66.811 6.750 1.00 53.80 123 LEU A CA 1
ATOM 967 C C . LEU A 1 123 ? 65.656 65.557 5.867 1.00 55.07 123 LEU A C 1
ATOM 968 O O . LEU A 1 123 ? 64.816 64.671 6.101 1.00 52.74 123 LEU A O 1
ATOM 973 N N . ARG A 1 124 ? 66.456 65.533 4.806 1.00 56.56 124 ARG A N 1
ATOM 974 C CA . ARG A 1 124 ? 66.421 64.456 3.843 1.00 56.61 124 ARG A CA 1
ATOM 975 C C . ARG A 1 124 ? 67.731 63.714 3.793 1.00 57.05 124 ARG A C 1
ATOM 976 O O . ARG A 1 124 ? 68.788 64.254 4.175 1.00 57.20 124 ARG A O 1
ATOM 984 N N . LEU A 1 125 ? 67.629 62.451 3.382 1.00 56.92 125 LEU A N 1
ATOM 985 C CA . LEU A 1 125 ? 68.771 61.609 3.137 1.00 57.87 125 LEU A CA 1
ATOM 986 C C . LEU A 1 125 ? 69.521 62.140 1.919 1.00 58.83 125 LEU A C 1
ATOM 987 O O . LEU A 1 125 ? 68.916 62.462 0.844 1.00 58.41 125 LEU A O 1
ATOM 992 N N . GLY A 1 126 ? 70.841 62.273 2.065 1.00 59.65 126 GLY A N 1
ATOM 993 C CA . GLY A 1 126 ? 71.648 62.841 0.936 1.00 58.90 126 GLY A CA 1
ATOM 994 C C . GLY A 1 126 ? 71.927 61.797 -0.133 1.00 59.14 126 GLY A C 1
ATOM 995 O O . GLY A 1 126 ? 71.198 60.810 -0.280 1.00 58.50 126 GLY A O 1
ATOM 996 N N . ASP A 1 127 ? 72.990 62.014 -0.889 1.00 59.49 127 ASP A N 1
ATOM 997 C CA . ASP A 1 127 ? 73.640 60.940 -1.590 1.00 59.97 127 ASP A CA 1
ATOM 998 C C . ASP A 1 127 ? 73.978 59.872 -0.554 1.00 59.79 127 ASP A C 1
ATOM 999 O O . ASP A 1 127 ? 74.373 60.217 0.565 1.00 60.09 127 ASP A O 1
ATOM 1004 N N . SER A 1 128 ? 73.797 58.596 -0.918 1.00 58.69 128 SER A N 1
ATOM 1005 C CA . SER A 1 128 ? 74.137 57.467 -0.062 1.00 57.77 128 SER A CA 1
ATOM 1006 C C . SER A 1 128 ? 75.596 57.431 0.381 1.00 57.35 128 SER A C 1
ATOM 1007 O O . SER A 1 128 ? 75.911 56.964 1.442 1.00 55.87 128 SER A O 1
ATOM 1010 N N . ASP A 1 129 ? 76.517 57.819 -0.474 1.00 57.93 129 ASP A N 1
ATOM 1011 C CA . ASP A 1 129 ? 77.914 57.724 -0.087 1.00 58.56 129 ASP A CA 1
ATOM 1012 C C . ASP A 1 129 ? 78.271 58.704 1.037 1.00 58.08 129 ASP A C 1
ATOM 1013 O O . ASP A 1 129 ? 79.008 58.344 1.952 1.00 57.88 129 ASP A O 1
ATOM 1018 N N . ALA A 1 130 ? 77.697 59.912 0.975 1.00 57.11 130 ALA A N 1
ATOM 1019 C CA . ALA A 1 130 ? 77.913 60.930 1.959 1.00 55.76 130 ALA A CA 1
ATOM 1020 C C . ALA A 1 130 ? 77.233 60.450 3.205 1.00 56.06 130 ALA A C 1
ATOM 1021 O O . ALA A 1 130 ? 77.783 60.614 4.290 1.00 56.22 130 ALA A O 1
ATOM 1023 N N . PHE A 1 131 ? 76.025 59.897 3.066 1.00 54.36 131 PHE A N 1
ATOM 1024 C CA . PHE A 1 131 ? 75.375 59.294 4.216 1.00 53.95 131 PHE A CA 1
ATOM 1025 C C . PHE A 1 131 ? 76.316 58.287 4.896 1.00 53.43 131 PHE A C 1
ATOM 1026 O O . PHE A 1 131 ? 76.640 58.411 6.064 1.00 54.69 131 PHE A O 1
ATOM 1034 N N . LEU A 1 132 ? 76.760 57.284 4.186 1.00 53.88 132 LEU A N 1
ATOM 1035 C CA . LEU A 1 132 ? 77.604 56.268 4.822 1.00 55.12 132 LEU A CA 1
ATOM 1036 C C . LEU A 1 132 ? 78.820 56.906 5.537 1.00 54.46 132 LEU A C 1
ATOM 1037 O O . LEU A 1 132 ? 79.343 56.334 6.468 1.00 56.51 132 LEU A O 1
ATOM 1042 N N . THR A 1 133 ? 79.291 58.044 5.084 1.00 53.07 133 THR A N 1
ATOM 1043 C CA . THR A 1 133 ? 80.486 58.660 5.655 1.00 53.44 133 THR A CA 1
ATOM 1044 C C . THR A 1 133 ? 80.249 59.205 7.082 1.00 55.04 133 THR A C 1
ATOM 1045 O O . THR A 1 133 ? 81.060 58.896 7.992 1.00 55.60 133 THR A O 1
ATOM 1049 N N . ARG A 1 134 ? 79.169 60.019 7.223 1.00 53.48 134 ARG A N 1
ATOM 1050 C CA . ARG A 1 134 ? 78.519 60.440 8.478 1.00 53.62 134 ARG A CA 1
ATOM 1051 C C . ARG A 1 134 ? 78.140 59.237 9.325 1.00 53.05 134 ARG A C 1
ATOM 1052 O O . ARG A 1 134 ? 78.486 59.193 10.499 1.00 54.00 134 ARG A O 1
ATOM 1060 N N . ALA A 1 135 ? 77.427 58.254 8.759 1.00 52.28 135 ALA A N 1
ATOM 1061 C CA . ALA A 1 135 ? 77.101 57.032 9.535 1.00 50.05 135 ALA A CA 1
ATOM 1062 C C . ALA A 1 135 ? 78.307 56.354 10.171 1.00 48.70 135 ALA A C 1
ATOM 1063 O O . ALA A 1 135 ? 78.314 56.072 11.339 1.00 48.49 135 ALA A O 1
ATOM 1065 N N . LYS A 1 136 ? 79.324 56.091 9.412 1.00 50.03 136 LYS A N 1
ATOM 1066 C CA . LYS A 1 136 ? 80.523 55.411 9.908 1.00 50.82 136 LYS A CA 1
ATOM 1067 C C . LYS A 1 136 ? 81.152 56.206 11.067 1.00 51.13 136 LYS A C 1
ATOM 1068 O O . LYS A 1 136 ? 81.615 55.590 12.034 1.00 49.44 136 LYS A O 1
ATOM 1074 N N . GLN A 1 137 ? 81.194 57.553 10.974 1.00 51.85 137 GLN A N 1
ATOM 1075 C CA . GLN A 1 137 ? 81.737 58.391 12.090 1.00 51.46 137 GLN A CA 1
ATOM 1076 C C . GLN A 1 137 ? 80.886 58.404 13.325 1.00 51.73 137 GLN A C 1
ATOM 1077 O O . GLN A 1 137 ? 81.397 58.346 14.433 1.00 53.33 137 GLN A O 1
ATOM 1083 N N . ARG A 1 138 ? 79.571 58.468 13.145 1.00 51.02 138 ARG A N 1
ATOM 1084 C CA . ARG A 1 138 ? 78.649 58.266 14.212 1.00 50.53 138 ARG A CA 1
ATOM 1085 C C . ARG A 1 138 ? 78.873 56.947 14.910 1.00 51.39 138 ARG A C 1
ATOM 1086 O O . ARG A 1 138 ? 78.956 56.928 16.107 1.00 52.64 138 ARG A O 1
ATOM 1094 N N . VAL A 1 139 ? 78.903 55.831 14.185 1.00 52.73 139 VAL A N 1
ATOM 1095 C CA . VAL A 1 139 ? 79.140 54.508 14.795 1.00 53.43 139 VAL A CA 1
ATOM 1096 C C . VAL A 1 139 ? 80.453 54.424 15.606 1.00 54.42 139 VAL A C 1
ATOM 1097 O O . VAL A 1 139 ? 80.474 53.814 16.665 1.00 53.46 139 VAL A O 1
ATOM 1101 N N . ALA A 1 140 ? 81.523 55.059 15.106 1.00 55.41 140 ALA A N 1
ATOM 1102 C CA . ALA A 1 140 ? 82.818 55.083 15.760 1.00 55.58 140 ALA A CA 1
ATOM 1103 C C . ALA A 1 140 ? 82.723 55.953 17.046 1.00 56.23 140 ALA A C 1
ATOM 1104 O O . ALA A 1 140 ? 83.385 55.686 18.079 1.00 56.36 140 ALA A O 1
ATOM 1106 N N . GLU A 1 141 ? 81.921 57.017 16.991 1.00 56.42 141 GLU A N 1
ATOM 1107 C CA . GLU A 1 141 ? 81.621 57.726 18.209 1.00 56.45 141 GLU A CA 1
ATOM 1108 C C . GLU A 1 141 ? 80.896 56.829 19.246 1.00 56.16 141 GLU A C 1
ATOM 1109 O O . GLU A 1 141 ? 81.215 56.867 20.424 1.00 55.97 141 GLU A O 1
ATOM 1115 N N . MET A 1 142 ? 80.005 55.973 18.798 1.00 55.04 142 MET A N 1
ATOM 1116 C CA . MET A 1 142 ? 79.163 55.162 19.717 1.00 54.87 142 MET A CA 1
ATOM 1117 C C . MET A 1 142 ? 80.024 54.005 20.212 1.00 54.32 142 MET A C 1
ATOM 1118 O O . MET A 1 142 ? 79.702 53.348 21.194 1.00 53.07 142 MET A O 1
ATOM 1123 N N . PHE A 1 143 ? 81.123 53.763 19.519 1.00 53.83 143 PHE A N 1
ATOM 1124 C CA . PHE A 1 143 ? 82.029 52.644 19.853 1.00 53.78 143 PHE A CA 1
ATOM 1125 C C . PHE A 1 143 ? 83.163 53.044 20.823 1.00 53.64 143 PHE A C 1
ATOM 1126 O O . PHE A 1 143 ? 83.813 52.197 21.437 1.00 52.08 143 PHE A O 1
ATOM 1134 N N . ALA A 1 144 ? 83.411 54.350 20.926 1.00 55.34 144 ALA A N 1
ATOM 1135 C CA . ALA A 1 144 ? 84.511 54.878 21.727 1.00 56.80 144 ALA A CA 1
ATOM 1136 C C . ALA A 1 144 ? 84.296 54.557 23.215 1.00 57.60 144 ALA A C 1
ATOM 1137 O O . ALA A 1 144 ? 83.178 54.703 23.713 1.00 56.54 144 ALA A O 1
ATOM 1139 N N . ILE A 1 145 ? 85.367 54.118 23.903 1.00 59.57 145 ILE A N 1
ATOM 1140 C CA . ILE A 1 145 ? 85.369 53.795 25.347 1.00 60.54 145 ILE A CA 1
ATOM 1141 C C . ILE A 1 145 ? 85.586 55.086 26.057 1.00 61.55 145 ILE A C 1
ATOM 1142 O O . ILE A 1 145 ? 86.688 55.620 25.996 1.00 62.59 145 ILE A O 1
ATOM 1147 N N . ARG A 1 146 ? 84.577 55.549 26.770 1.00 61.26 146 ARG A N 1
ATOM 1148 C CA . ARG A 1 146 ? 84.697 56.683 27.640 1.00 62.79 146 ARG A CA 1
ATOM 1149 C C . ARG A 1 146 ? 84.414 56.283 29.104 1.00 63.61 146 ARG A C 1
ATOM 1150 O O . ARG A 1 146 ? 83.865 55.221 29.392 1.00 62.48 146 ARG A O 1
ATOM 1158 N N . GLU A 1 147 ? 84.828 57.183 29.996 1.00 64.65 147 GLU A N 1
ATOM 1159 C CA . GLU A 1 147 ? 84.674 57.106 31.438 1.00 65.79 147 GLU A CA 1
ATOM 1160 C C . GLU A 1 147 ? 83.213 57.341 31.810 1.00 65.77 147 GLU A C 1
ATOM 1161 O O . GLU A 1 147 ? 82.709 56.747 32.795 1.00 65.20 147 GLU A O 1
ATOM 1167 N N . ASP A 1 148 ? 82.543 58.192 31.017 1.00 65.77 148 ASP A N 1
ATOM 1168 C CA . ASP A 1 148 ? 81.204 58.696 31.375 1.00 66.60 148 ASP A CA 1
ATOM 1169 C C . ASP A 1 148 ? 79.998 57.959 30.816 1.00 65.37 148 ASP A C 1
ATOM 1170 O O . ASP A 1 148 ? 78.830 58.315 31.150 1.00 65.21 148 ASP A O 1
ATOM 1175 N N . ARG A 1 149 ? 80.229 56.967 29.949 1.00 62.66 149 ARG A N 1
ATOM 1176 C CA . ARG A 1 149 ? 79.076 56.266 29.343 1.00 60.67 149 ARG A CA 1
ATOM 1177 C C . ARG A 1 149 ? 79.470 54.954 28.674 1.00 58.90 149 ARG A C 1
ATOM 1178 O O . ARG A 1 149 ? 80.558 54.845 28.112 1.00 59.40 149 ARG A O 1
ATOM 1186 N N . PRO A 1 150 ? 78.606 53.941 28.765 1.00 57.10 150 PRO A N 1
ATOM 1187 C CA . PRO A 1 150 ? 78.924 52.650 28.137 1.00 55.77 150 PRO A CA 1
ATOM 1188 C C . PRO A 1 150 ? 78.860 52.770 26.606 1.00 54.76 150 PRO A C 1
ATOM 1189 O O . PRO A 1 150 ? 77.943 53.366 26.068 1.00 57.19 150 PRO A O 1
ATOM 1193 N N . SER A 1 151 ? 79.836 52.248 25.893 1.00 54.23 151 SER A N 1
ATOM 1194 C CA . SER A 1 151 ? 79.702 52.065 24.443 1.00 50.86 151 SER A CA 1
ATOM 1195 C C . SER A 1 151 ? 78.547 51.181 24.014 1.00 50.36 151 SER A C 1
ATOM 1196 O O . SER A 1 151 ? 77.939 50.455 24.804 1.00 48.54 151 SER A O 1
ATOM 1199 N N . LEU A 1 152 ? 78.271 51.215 22.716 1.00 49.02 152 LEU A N 1
ATOM 1200 C CA . LEU A 1 152 ? 77.226 50.387 22.143 1.00 47.65 152 LEU A CA 1
ATOM 1201 C C . LEU A 1 152 ? 77.528 48.952 22.465 1.00 48.29 152 LEU A C 1
ATOM 1202 O O . LEU A 1 152 ? 76.580 48.181 22.743 1.00 51.74 152 LEU A O 1
ATOM 1207 N N . LEU A 1 153 ? 78.816 48.545 22.415 1.00 47.79 153 LEU A N 1
ATOM 1208 C CA . LEU A 1 153 ? 79.116 47.072 22.446 1.00 49.28 153 LEU A CA 1
ATOM 1209 C C . LEU A 1 153 ? 79.003 46.739 23.887 1.00 50.01 153 LEU A C 1
ATOM 1210 O O . LEU A 1 153 ? 78.484 45.699 24.229 1.00 48.79 153 LEU A O 1
ATOM 1215 N N . GLU A 1 154 ? 79.304 47.740 24.739 1.00 51.04 154 GLU A N 1
ATOM 1216 C CA . GLU A 1 154 ? 79.200 47.474 26.196 1.00 51.09 154 GLU A CA 1
ATOM 1217 C C . GLU A 1 154 ? 77.731 47.308 26.647 1.00 49.48 154 GLU A C 1
ATOM 1218 O O . GLU A 1 154 ? 77.383 46.307 27.330 1.00 49.54 154 GLU A O 1
ATOM 1224 N N . GLU A 1 155 ? 76.856 48.212 26.210 1.00 48.87 155 GLU A N 1
ATOM 1225 C CA . GLU A 1 155 ? 75.358 48.057 26.382 1.00 48.71 155 GLU A CA 1
ATOM 1226 C C . GLU A 1 155 ? 74.806 46.715 25.922 1.00 49.13 155 GLU A C 1
ATOM 1227 O O . GLU A 1 155 ? 73.887 46.115 26.527 1.00 50.36 155 GLU A O 1
ATOM 1233 N N . LEU A 1 156 ? 75.323 46.256 24.782 1.00 50.15 156 LEU A N 1
ATOM 1234 C CA . LEU A 1 156 ? 74.925 45.008 24.227 1.00 47.97 156 LEU A CA 1
ATOM 1235 C C . LEU A 1 156 ? 75.412 43.809 25.061 1.00 49.44 156 LEU A C 1
ATOM 1236 O O . LEU A 1 156 ? 74.652 42.866 25.290 1.00 49.58 156 LEU A O 1
ATOM 1241 N N . ALA A 1 157 ? 76.700 43.797 25.462 1.00 50.35 157 ALA A N 1
ATOM 1242 C CA . ALA A 1 157 ? 77.210 42.666 26.247 1.00 50.58 157 ALA A CA 1
ATOM 1243 C C . ALA A 1 157 ? 76.464 42.622 27.626 1.00 51.15 157 ALA A C 1
ATOM 1244 O O . ALA A 1 157 ? 76.071 41.574 28.093 1.00 48.76 157 ALA A O 1
ATOM 1246 N N . GLU A 1 158 ? 76.205 43.793 28.212 1.00 50.20 158 GLU A N 1
ATOM 1247 C CA . GLU A 1 158 ? 75.519 43.822 29.500 1.00 51.59 158 GLU A CA 1
ATOM 1248 C C . GLU A 1 158 ? 74.158 43.147 29.427 1.00 50.77 158 GLU A C 1
ATOM 1249 O O . GLU A 1 158 ? 73.877 42.210 30.206 1.00 51.43 158 GLU A O 1
ATOM 1255 N N . LEU A 1 159 ? 73.360 43.545 28.436 1.00 50.60 159 LEU A N 1
ATOM 1256 C CA . LEU A 1 159 ? 72.018 43.043 28.287 1.00 49.47 159 LEU A CA 1
ATOM 1257 C C . LEU A 1 159 ? 72.001 41.613 27.781 1.00 51.58 159 LEU A C 1
ATOM 1258 O O . LEU A 1 159 ? 71.087 40.899 28.058 1.00 53.45 159 LEU A O 1
ATOM 1263 N N . TRP A 1 160 ? 72.998 41.165 27.055 1.00 52.66 160 TRP A N 1
ATOM 1264 C CA . TRP A 1 160 ? 72.951 39.796 26.518 1.00 52.26 160 TRP A CA 1
ATOM 1265 C C . TRP A 1 160 ? 72.847 38.757 27.635 1.00 54.18 160 TRP A C 1
ATOM 1266 O O . TRP A 1 160 ? 72.525 37.567 27.423 1.00 52.38 160 TRP A O 1
ATOM 1277 N N . ASN A 1 161 ? 73.131 39.207 28.843 1.00 54.86 161 ASN A N 1
ATOM 1278 C CA . ASN A 1 161 ? 72.992 38.361 30.011 1.00 55.87 161 ASN A CA 1
ATOM 1279 C C . ASN A 1 161 ? 71.567 37.911 30.255 1.00 56.36 161 ASN A C 1
ATOM 1280 O O . ASN A 1 161 ? 71.386 36.793 30.731 1.00 58.22 161 ASN A O 1
ATOM 1285 N N . TYR A 1 162 ? 70.593 38.767 29.917 1.00 54.87 162 TYR A N 1
ATOM 1286 C CA . TYR A 1 162 ? 69.148 38.551 30.127 1.00 53.29 162 TYR A CA 1
ATOM 1287 C C . TYR A 1 162 ? 68.526 38.002 28.880 1.00 52.89 162 TYR A C 1
ATOM 1288 O O . TYR A 1 162 ? 68.402 38.725 27.895 1.00 52.07 162 TYR A O 1
ATOM 1297 N N . PRO A 1 163 ? 68.187 36.702 28.880 1.00 52.57 163 PRO A N 1
ATOM 1298 C CA . PRO A 1 163 ? 67.604 36.095 27.683 1.00 53.01 163 PRO A CA 1
ATOM 1299 C C . PRO A 1 163 ? 66.424 36.820 27.024 1.00 52.75 163 PRO A C 1
ATOM 1300 O O . PRO A 1 163 ? 66.375 36.873 25.813 1.00 54.12 163 PRO A O 1
ATOM 1304 N N . ALA A 1 164 ? 65.538 37.446 27.774 1.00 52.22 164 ALA A N 1
ATOM 1305 C CA . ALA A 1 164 ? 64.439 38.215 27.158 1.00 51.76 164 ALA A CA 1
ATOM 1306 C C . ALA A 1 164 ? 64.865 39.467 26.400 1.00 49.86 164 ALA A C 1
ATOM 1307 O O . ALA A 1 164 ? 64.087 40.024 25.574 1.00 49.76 164 ALA A O 1
ATOM 1309 N N . ALA A 1 165 ? 66.102 39.927 26.629 1.00 49.62 165 ALA A N 1
ATOM 1310 C CA . ALA A 1 165 ? 66.607 41.197 25.938 1.00 48.24 165 ALA A CA 1
ATOM 1311 C C . ALA A 1 165 ? 67.025 40.797 24.520 1.00 49.23 165 ALA A C 1
ATOM 1312 O O . ALA A 1 165 ? 66.897 41.564 23.611 1.00 48.57 165 ALA A O 1
ATOM 1314 N N . ARG A 1 166 ? 67.418 39.527 24.312 1.00 48.22 166 ARG A N 1
ATOM 1315 C CA . ARG A 1 166 ? 68.001 39.046 23.055 1.00 49.28 166 ARG A CA 1
A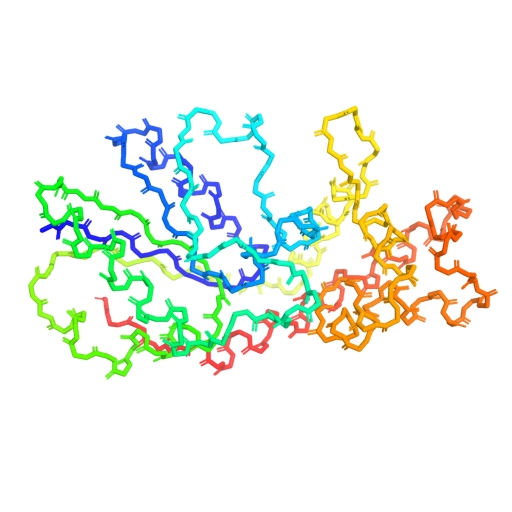TOM 1316 C C . ARG A 1 166 ? 67.101 39.294 21.805 1.00 49.87 166 ARG A C 1
ATOM 1317 O O . ARG A 1 166 ? 67.539 40.016 20.870 1.00 50.30 166 ARG A O 1
ATOM 1325 N N . PRO A 1 167 ? 65.851 38.771 21.825 1.00 48.89 167 PRO A N 1
ATOM 1326 C CA . PRO A 1 167 ? 64.838 39.002 20.764 1.00 49.16 167 PRO A CA 1
ATOM 1327 C C . PRO A 1 167 ? 64.533 40.432 20.499 1.00 49.41 167 PRO A C 1
ATOM 1328 O O . PRO A 1 167 ? 64.295 40.844 19.368 1.00 47.32 167 PRO A O 1
ATOM 1332 N N . ILE A 1 168 ? 64.516 41.208 21.576 1.00 50.35 168 ILE A N 1
ATOM 1333 C CA . ILE A 1 168 ? 64.223 42.613 21.479 1.00 50.61 168 ILE A CA 1
ATOM 1334 C C . ILE A 1 168 ? 65.351 43.351 20.788 1.00 50.38 168 ILE A C 1
ATOM 1335 O O . ILE A 1 168 ? 65.081 44.120 19.846 1.00 50.77 168 ILE A O 1
ATOM 1340 N N . LEU A 1 169 ? 66.605 43.105 21.203 1.00 50.03 169 LEU A N 1
ATOM 1341 C CA . LEU A 1 169 ? 67.760 43.767 20.550 1.00 51.14 169 LEU A CA 1
ATOM 1342 C C . LEU A 1 169 ? 68.026 43.345 19.079 1.00 52.85 169 LEU A C 1
ATOM 1343 O O . LEU A 1 169 ? 68.562 44.127 18.285 1.00 55.43 169 LEU A O 1
ATOM 1348 N N . GLU A 1 170 ? 67.653 42.104 18.750 1.00 54.25 170 GLU A N 1
ATOM 1349 C CA . GLU A 1 170 ? 67.625 41.570 17.370 1.00 55.43 170 GLU A CA 1
ATOM 1350 C C . GLU A 1 170 ? 66.700 42.402 16.466 1.00 55.48 170 GLU A C 1
ATOM 1351 O O . GLU A 1 170 ? 66.857 42.305 15.265 1.00 56.50 170 GLU A O 1
ATOM 1357 N N . ASP A 1 171 ? 65.802 43.235 17.021 1.00 54.53 171 ASP A N 1
ATOM 1358 C CA . ASP A 1 171 ? 64.942 44.135 16.220 1.00 54.14 171 ASP A CA 1
ATOM 1359 C C . ASP A 1 171 ? 65.293 45.624 16.269 1.00 52.81 171 ASP A C 1
ATOM 1360 O O . ASP A 1 171 ? 64.470 46.502 15.900 1.00 51.89 171 ASP A O 1
ATOM 1365 N N . ILE A 1 172 ? 66.508 45.930 16.716 1.00 51.93 172 ILE A N 1
ATOM 1366 C CA . ILE A 1 172 ? 66.956 47.265 16.837 1.00 48.68 172 ILE A CA 1
ATOM 1367 C C . ILE A 1 172 ? 68.194 47.534 15.975 1.00 50.42 172 ILE A C 1
ATOM 1368 O O . ILE A 1 172 ? 69.146 46.751 15.951 1.00 54.05 172 ILE A O 1
ATOM 1373 N N . ASP A 1 173 ? 68.163 48.606 15.213 1.00 49.74 173 ASP A N 1
ATOM 1374 C CA . ASP A 1 173 ? 69.318 49.010 14.415 1.00 49.94 173 ASP A CA 1
ATOM 1375 C C . ASP A 1 173 ? 70.646 49.135 15.201 1.00 46.83 173 ASP A C 1
ATOM 1376 O O . ASP A 1 173 ? 70.673 49.588 16.308 1.00 47.15 173 ASP A O 1
ATOM 1381 N N . GLY A 1 174 ? 71.747 48.706 14.629 1.00 47.15 174 GLY A N 1
ATOM 1382 C CA . GLY A 1 174 ? 73.047 48.723 15.289 1.00 46.79 174 GLY A CA 1
ATOM 1383 C C . GLY A 1 174 ? 73.244 47.428 16.045 1.00 49.33 174 GLY A C 1
ATOM 1384 O O . GLY A 1 174 ? 74.224 46.704 15.791 1.00 48.70 174 GLY A O 1
ATOM 1385 N N . TYR A 1 175 ? 72.332 47.165 17.005 1.00 48.66 175 TYR A N 1
ATOM 1386 C CA . TYR A 1 175 ? 72.420 45.985 17.827 1.00 49.74 175 TYR A CA 1
ATOM 1387 C C . TYR A 1 175 ? 72.234 44.785 16.936 1.00 48.58 175 TYR A C 1
ATOM 1388 O O . TYR A 1 175 ? 73.084 43.920 16.957 1.00 51.40 175 TYR A O 1
ATOM 1397 N N . ARG A 1 176 ? 71.180 44.769 16.108 1.00 48.89 176 ARG A N 1
ATOM 1398 C CA . ARG A 1 176 ? 70.906 43.645 15.181 1.00 49.54 176 ARG A CA 1
ATOM 1399 C C . ARG A 1 176 ? 72.139 43.359 14.350 1.00 49.43 176 ARG A C 1
ATOM 1400 O O . ARG A 1 176 ? 72.619 42.208 14.259 1.00 46.43 176 ARG A O 1
ATOM 1408 N N . CYS A 1 177 ? 72.683 44.424 13.756 1.00 48.05 177 CYS A N 1
ATOM 1409 C CA . CYS A 1 177 ? 73.916 44.254 13.007 1.00 48.21 177 CYS A CA 1
ATOM 1410 C C . CYS A 1 177 ? 75.064 43.630 13.796 1.00 47.57 177 CYS A C 1
ATOM 1411 O O . CYS A 1 177 ? 75.705 42.700 13.313 1.00 48.05 177 CYS A O 1
ATOM 1414 N N . ALA A 1 178 ? 75.307 44.133 15.017 1.00 46.48 178 ALA A N 1
ATOM 1415 C CA . ALA A 1 178 ? 76.428 43.692 15.871 1.00 44.78 178 ALA A CA 1
ATOM 1416 C C . ALA A 1 178 ? 76.245 42.223 16.261 1.00 45.94 178 ALA A C 1
ATOM 1417 O O . ALA A 1 178 ? 77.206 41.402 16.311 1.00 46.43 178 ALA A O 1
ATOM 1419 N N . ILE A 1 179 ? 75.000 41.848 16.489 1.00 44.94 179 ILE A N 1
ATOM 1420 C CA . ILE A 1 179 ? 74.742 40.461 16.870 1.00 46.27 179 ILE A CA 1
ATOM 1421 C C . ILE A 1 179 ? 75.049 39.581 15.671 1.00 48.85 179 ILE A C 1
ATOM 1422 O O . ILE A 1 179 ? 75.868 38.662 15.780 1.00 52.32 179 ILE A O 1
ATOM 1427 N N . ARG A 1 180 ? 74.413 39.861 14.535 1.00 50.07 180 ARG A N 1
ATOM 1428 C CA . ARG A 1 180 ? 74.685 39.123 13.328 1.00 51.44 180 ARG A CA 1
ATOM 1429 C C . ARG A 1 180 ? 76.197 39.074 13.087 1.00 50.17 180 ARG A C 1
ATOM 1430 O O . ARG A 1 180 ? 76.736 38.032 12.702 1.00 50.69 180 ARG A O 1
ATOM 1438 N N . PHE A 1 181 ? 76.892 40.183 13.291 1.00 48.14 181 PHE A N 1
ATOM 1439 C CA . PHE A 1 181 ? 78.349 40.179 13.080 1.00 46.81 181 PHE A CA 1
ATOM 1440 C C . PHE A 1 181 ? 79.116 39.147 13.965 1.00 48.16 181 PHE A C 1
ATOM 1441 O O . PHE A 1 181 ? 80.040 38.427 13.466 1.00 47.57 181 PHE A O 1
ATOM 1449 N N . ALA A 1 182 ? 78.714 39.056 15.264 1.00 47.02 182 ALA A N 1
ATOM 1450 C CA . ALA A 1 182 ? 79.268 38.115 16.241 1.00 46.13 182 ALA A CA 1
ATOM 1451 C C . ALA A 1 182 ? 79.028 36.690 15.718 1.00 46.54 182 ALA A C 1
ATOM 1452 O O . ALA A 1 182 ? 80.027 36.001 15.517 1.00 49.36 182 ALA A O 1
ATOM 1454 N N . ARG A 1 183 ? 77.788 36.311 15.348 1.00 45.34 183 ARG A N 1
ATOM 1455 C CA . ARG A 1 183 ? 77.515 34.925 14.962 1.00 47.19 183 ARG A CA 1
ATOM 1456 C C . ARG A 1 183 ? 78.363 34.612 13.704 1.00 48.34 183 ARG A C 1
ATOM 1457 O O . ARG A 1 183 ? 78.945 33.520 13.582 1.00 48.43 183 ARG A O 1
ATOM 1465 N N . LYS A 1 184 ? 78.446 35.586 12.779 1.00 47.87 184 LYS A N 1
ATOM 1466 C CA . LYS A 1 184 ? 79.118 35.411 11.485 1.00 48.15 184 LYS A CA 1
ATOM 1467 C C . LYS A 1 184 ? 80.572 34.975 11.641 1.00 46.68 184 LYS A C 1
ATOM 1468 O O . LYS A 1 184 ? 81.084 34.251 10.811 1.00 46.74 184 LYS A O 1
ATOM 1474 N N . HIS A 1 185 ? 81.208 35.404 12.725 1.00 46.39 185 HIS A N 1
ATOM 1475 C CA . HIS A 1 185 ? 82.639 35.259 12.924 1.00 45.88 185 HIS A CA 1
ATOM 1476 C C . HIS A 1 185 ? 82.924 34.343 14.093 1.00 45.93 185 HIS A C 1
ATOM 1477 O O . HIS A 1 185 ? 84.098 34.077 14.437 1.00 45.84 185 HIS A O 1
ATOM 1484 N N . ASP A 1 186 ? 81.847 33.800 14.663 1.00 46.65 186 ASP A N 1
ATOM 1485 C CA . ASP A 1 186 ? 81.918 32.770 15.754 1.00 46.99 186 ASP A CA 1
ATOM 1486 C C . ASP A 1 186 ? 82.428 33.339 17.095 1.00 47.52 186 ASP A C 1
ATOM 1487 O O . ASP A 1 186 ? 83.130 32.675 17.888 1.00 46.92 186 ASP A O 1
ATOM 1492 N N . LEU A 1 187 ? 82.037 34.579 17.299 1.00 48.26 187 LEU A N 1
ATOM 1493 C CA . LEU A 1 187 ? 82.403 35.407 18.424 1.00 50.20 187 LEU A CA 1
ATOM 1494 C C . LEU A 1 187 ? 81.281 35.442 19.449 1.00 48.60 187 LEU A C 1
ATOM 1495 O O . LEU A 1 187 ? 80.117 35.626 19.094 1.00 48.49 187 LEU A O 1
ATOM 1500 N N . ALA A 1 188 ? 81.625 35.249 20.709 1.00 47.03 188 ALA A N 1
ATOM 1501 C CA . ALA A 1 188 ? 80.648 35.501 21.742 1.00 46.51 188 ALA A CA 1
ATOM 1502 C C . ALA A 1 188 ? 80.411 37.002 21.746 1.00 46.24 188 ALA A C 1
ATOM 1503 O O . ALA A 1 188 ? 81.329 37.800 21.584 1.00 44.74 188 ALA A O 1
ATOM 1505 N N . ILE A 1 189 ? 79.166 37.377 21.946 1.00 48.00 189 ILE A N 1
ATOM 1506 C CA . ILE A 1 189 ? 78.783 38.764 22.061 1.00 49.86 189 ILE A CA 1
ATOM 1507 C C . ILE A 1 189 ? 79.562 39.542 23.133 1.00 49.97 189 ILE A C 1
ATOM 1508 O O . ILE A 1 189 ? 79.759 40.764 23.028 1.00 52.47 189 ILE A O 1
ATOM 1513 N N . SER A 1 190 ? 79.918 38.851 24.202 1.00 51.13 190 SER A N 1
ATOM 1514 C CA . SER A 1 190 ? 80.813 39.355 25.243 1.00 51.73 190 SER A CA 1
ATOM 1515 C C . SER A 1 190 ? 82.136 39.798 24.622 1.00 52.65 190 SER A C 1
ATOM 1516 O O . SER A 1 190 ? 82.836 40.652 25.152 1.00 51.68 190 SER A O 1
ATOM 1519 N N . GLN A 1 191 ? 82.498 39.198 23.498 1.00 53.10 191 GLN A N 1
ATOM 1520 C CA . GLN A 1 191 ? 83.830 39.423 22.973 1.00 54.11 191 GLN A CA 1
ATOM 1521 C C . GLN A 1 191 ? 83.954 40.613 21.994 1.00 54.18 191 GLN A C 1
ATOM 1522 O O . GLN A 1 191 ? 85.081 41.074 21.682 1.00 52.91 191 GLN A O 1
ATOM 1528 N N . LEU A 1 192 ? 82.807 41.083 21.507 1.00 53.29 192 LEU A N 1
ATOM 1529 C CA . LEU A 1 192 ? 82.805 42.126 20.501 1.00 54.75 192 LEU A CA 1
ATOM 1530 C C . LEU A 1 192 ? 83.582 43.285 20.937 1.00 56.76 192 LEU A C 1
ATOM 1531 O O . LEU A 1 192 ? 84.255 43.870 20.092 1.00 58.03 192 LEU A O 1
ATOM 1536 N N . PRO A 1 193 ? 83.491 43.680 22.238 1.00 59.45 193 PRO A N 1
ATOM 1537 C CA . PRO A 1 193 ? 84.335 44.863 22.559 1.00 60.84 193 PRO A CA 1
ATOM 1538 C C . PRO A 1 193 ? 85.836 44.539 22.718 1.00 62.31 193 PRO A C 1
ATOM 1539 O O . PRO A 1 193 ? 86.568 45.392 23.143 1.00 62.14 193 PRO A O 1
ATOM 1543 N N . ASN A 1 194 ? 86.309 43.333 22.381 1.00 64.13 194 ASN A N 1
ATOM 1544 C CA . ASN A 1 194 ? 87.773 43.089 22.416 1.00 66.42 194 ASN A CA 1
ATOM 1545 C C . ASN A 1 194 ? 88.390 42.788 21.071 1.00 67.55 194 ASN A C 1
ATOM 1546 O O . ASN A 1 194 ? 89.474 42.228 20.989 1.00 67.15 194 ASN A O 1
ATOM 1551 N N . ILE A 1 195 ? 87.707 43.224 20.022 1.00 69.46 195 ILE A N 1
ATOM 1552 C CA . ILE A 1 195 ? 87.791 42.615 18.691 1.00 71.68 195 ILE A CA 1
ATOM 1553 C C . ILE A 1 195 ? 88.988 43.096 17.884 1.00 72.40 195 ILE A C 1
ATOM 1554 O O . ILE A 1 195 ? 89.326 44.265 17.991 1.00 72.57 195 ILE A O 1
ATOM 1559 N N . ASP A 1 196 ? 89.646 42.228 17.093 1.00 73.62 196 ASP A N 1
ATOM 1560 C CA . ASP A 1 196 ? 90.947 42.637 16.517 1.00 74.21 196 ASP A CA 1
ATOM 1561 C C . ASP A 1 196 ? 90.917 44.027 15.795 1.00 74.88 196 ASP A C 1
ATOM 1562 O O . ASP A 1 196 ? 89.857 44.660 15.671 1.00 74.35 196 ASP A O 1
ATOM 1567 N N . ALA A 1 197 ? 92.091 44.513 15.380 1.00 75.86 197 ALA A N 1
ATOM 1568 C CA . ALA A 1 197 ? 92.278 45.885 14.835 1.00 75.60 197 ALA A CA 1
ATOM 1569 C C . ALA A 1 197 ? 91.307 46.250 13.691 1.00 75.29 197 ALA A C 1
ATOM 1570 O O . ALA A 1 197 ? 90.505 47.191 13.821 1.00 74.43 197 ALA A O 1
ATOM 1572 N N . GLY A 1 198 ? 91.389 45.476 12.594 1.00 75.07 198 GLY A N 1
ATOM 1573 C CA . GLY A 1 198 ? 90.585 45.680 11.378 1.00 74.82 198 GLY A CA 1
ATOM 1574 C C . GLY A 1 198 ? 89.191 45.045 11.325 1.00 74.71 198 GLY A C 1
ATOM 1575 O O . GLY A 1 198 ? 88.555 45.016 10.265 1.00 75.78 198 GLY A O 1
ATOM 1576 N N . ARG A 1 199 ? 88.703 44.536 12.453 1.00 73.13 199 ARG A N 1
ATOM 1577 C CA . ARG A 1 199 ? 87.412 43.865 12.489 1.00 71.59 199 ARG A CA 1
ATOM 1578 C C . ARG A 1 199 ? 86.433 44.859 13.073 1.00 70.76 199 ARG A C 1
ATOM 1579 O O . ARG A 1 199 ? 85.242 44.878 12.751 1.00 71.27 199 ARG A O 1
ATOM 1587 N N . HIS A 1 200 ? 86.973 45.715 13.927 1.00 69.49 200 HIS A N 1
ATOM 1588 C CA . HIS A 1 200 ? 86.355 46.960 14.287 1.00 68.16 200 HIS A CA 1
ATOM 1589 C C . HIS A 1 200 ? 85.822 47.739 13.040 1.00 66.56 200 HIS A C 1
ATOM 1590 O O . HIS A 1 200 ? 84.676 48.263 13.030 1.00 66.50 200 HIS A O 1
ATOM 1597 N N . VAL A 1 201 ? 86.663 47.816 12.002 1.00 63.50 201 VAL A N 1
ATOM 1598 C CA . VAL A 1 201 ? 86.354 48.526 10.758 1.00 60.22 201 VAL A CA 1
ATOM 1599 C C . VAL A 1 201 ? 85.258 47.773 9.970 1.00 57.47 201 VAL A C 1
ATOM 1600 O O . VAL A 1 201 ? 84.327 48.401 9.429 1.00 54.68 201 VAL A O 1
ATOM 1604 N N . GLU A 1 202 ? 85.343 46.438 9.903 1.00 54.77 202 GLU A N 1
ATOM 1605 C CA . GLU A 1 202 ? 84.290 45.721 9.193 1.00 53.64 202 GLU A CA 1
ATOM 1606 C C . GLU A 1 202 ? 82.986 46.047 9.864 1.00 52.95 202 GLU A C 1
ATOM 1607 O O . GLU A 1 202 ? 82.000 46.308 9.167 1.00 52.82 202 GLU A O 1
ATOM 1613 N N . LEU A 1 203 ? 82.972 46.009 11.207 1.00 51.48 203 LEU A N 1
ATOM 1614 C CA . LEU A 1 203 ? 81.707 46.098 11.951 1.00 51.07 203 LEU A CA 1
ATOM 1615 C C . LEU A 1 203 ? 81.111 47.482 11.829 1.00 51.88 203 LEU A C 1
ATOM 1616 O O . LEU A 1 203 ? 79.895 47.656 11.735 1.00 52.41 203 LEU A O 1
ATOM 1621 N N . ILE A 1 204 ? 81.972 48.483 11.873 1.00 52.37 204 ILE A N 1
ATOM 1622 C CA . ILE A 1 204 ? 81.519 49.847 11.680 1.00 53.41 204 ILE A CA 1
ATOM 1623 C C . ILE A 1 204 ? 80.855 49.994 10.308 1.00 53.94 204 ILE A C 1
ATOM 1624 O O . ILE A 1 204 ? 79.722 50.562 10.200 1.00 53.99 204 ILE A O 1
ATOM 1629 N N . GLU A 1 205 ? 81.496 49.400 9.289 1.00 53.39 205 GLU A N 1
ATOM 1630 C CA . GLU A 1 205 ? 81.008 49.587 7.959 1.00 53.57 205 GLU A CA 1
ATOM 1631 C C . GLU A 1 205 ? 79.682 48.814 7.840 1.00 52.98 205 GLU A C 1
ATOM 1632 O O . GLU A 1 205 ? 78.702 49.290 7.238 1.00 53.69 205 GLU A O 1
ATOM 1638 N N . ALA A 1 206 ? 79.603 47.685 8.515 1.00 49.87 206 ALA A N 1
ATOM 1639 C CA . ALA A 1 206 ? 78.409 46.902 8.480 1.00 49.12 206 ALA A CA 1
ATOM 1640 C C . ALA A 1 206 ? 77.226 47.668 9.144 1.00 48.49 206 ALA A C 1
ATOM 1641 O O . ALA A 1 206 ? 76.106 47.599 8.697 1.00 47.69 206 ALA A O 1
ATOM 1643 N N . ILE A 1 207 ? 77.482 48.361 10.242 1.00 49.49 207 ILE A N 1
ATOM 1644 C CA . ILE A 1 207 ? 76.420 49.073 10.930 1.00 48.82 207 ILE A CA 1
ATOM 1645 C C . ILE A 1 207 ? 75.924 50.244 10.162 1.00 50.81 207 ILE A C 1
ATOM 1646 O O . ILE A 1 207 ? 74.693 50.444 10.071 1.00 51.18 207 ILE A O 1
ATOM 1651 N N . ALA A 1 208 ? 76.876 51.045 9.644 1.00 51.04 208 ALA A N 1
ATOM 1652 C CA . ALA A 1 208 ? 76.587 52.132 8.726 1.00 51.02 208 ALA A CA 1
ATOM 1653 C C . ALA A 1 208 ? 75.643 51.679 7.577 1.00 52.28 208 ALA A C 1
ATOM 1654 O O . ALA A 1 208 ? 74.699 52.416 7.250 1.00 52.49 208 ALA A O 1
ATOM 1656 N N . ASN A 1 209 ? 75.876 50.478 6.999 1.00 51.48 209 ASN A N 1
ATOM 1657 C CA . ASN A 1 209 ? 75.047 49.972 5.920 1.00 51.48 209 ASN A CA 1
ATOM 1658 C C . ASN A 1 209 ? 73.651 49.654 6.482 1.00 52.60 209 ASN A C 1
ATOM 1659 O O . ASN A 1 209 ? 72.638 49.993 5.846 1.00 53.49 209 ASN A O 1
ATOM 1664 N N . GLU A 1 210 ? 73.569 49.050 7.679 1.00 51.01 210 GLU A N 1
ATOM 1665 C CA . GLU A 1 210 ? 72.248 48.924 8.351 1.00 50.82 210 GLU A CA 1
ATOM 1666 C C . GLU A 1 210 ? 71.568 50.265 8.673 1.00 48.93 210 GLU A C 1
ATOM 1667 O O . GLU A 1 210 ? 70.364 50.334 8.688 1.00 50.37 210 GLU A O 1
ATOM 1673 N N . TYR A 1 211 ? 72.321 51.282 9.000 1.00 48.67 211 TYR A N 1
ATOM 1674 C CA . TYR A 1 211 ? 71.742 52.629 9.166 1.00 47.81 211 TYR A CA 1
ATOM 1675 C C . TYR A 1 211 ? 71.137 53.186 7.870 1.00 48.51 211 TYR A C 1
ATOM 1676 O O . TYR A 1 211 ? 70.053 53.802 7.864 1.00 47.63 211 TYR A O 1
ATOM 1685 N N . LEU A 1 212 ? 71.830 52.966 6.752 1.00 48.83 212 LEU A N 1
ATOM 1686 C CA . LEU A 1 212 ? 71.333 53.441 5.451 1.00 46.75 212 LEU A CA 1
ATOM 1687 C C . LEU A 1 212 ? 70.098 52.622 5.072 1.00 45.94 212 LEU A C 1
ATOM 1688 O O . LEU A 1 212 ? 69.100 53.219 4.664 1.00 44.16 212 LEU A O 1
ATOM 1693 N N . GLU A 1 213 ? 70.106 51.298 5.294 1.00 45.76 213 GLU A N 1
ATOM 1694 C CA . GLU A 1 213 ? 68.880 50.545 5.098 1.00 47.15 213 GLU A CA 1
ATOM 1695 C C . GLU A 1 213 ? 67.746 51.259 5.845 1.00 45.86 213 GLU A C 1
ATOM 1696 O O . GLU A 1 213 ? 66.646 51.490 5.301 1.00 45.96 213 GLU A O 1
ATOM 1702 N N . HIS A 1 214 ? 67.975 51.572 7.119 1.00 46.61 214 HIS A N 1
ATOM 1703 C CA . HIS A 1 214 ? 66.907 52.174 7.917 1.00 47.17 214 HIS A CA 1
ATOM 1704 C C . HIS A 1 214 ? 66.442 53.523 7.381 1.00 47.47 214 HIS A C 1
ATOM 1705 O O . HIS A 1 214 ? 65.225 53.819 7.301 1.00 47.61 214 HIS A O 1
ATOM 1712 N N . ALA A 1 215 ? 67.413 54.364 7.069 1.00 47.98 215 ALA A N 1
ATOM 1713 C CA . ALA A 1 215 ? 67.162 55.681 6.453 1.00 47.27 215 ALA A CA 1
ATOM 1714 C C . ALA A 1 215 ? 66.372 55.598 5.135 1.00 48.36 215 ALA A C 1
ATOM 1715 O O . ALA A 1 215 ? 65.534 56.480 4.816 1.00 49.56 215 ALA A O 1
ATOM 1717 N N . LEU A 1 216 ? 66.564 54.514 4.395 1.00 47.55 216 LEU A N 1
ATOM 1718 C CA . LEU A 1 216 ? 65.768 54.331 3.192 1.00 47.93 216 LEU A CA 1
ATOM 1719 C C . LEU A 1 216 ? 64.325 54.070 3.541 1.00 49.23 216 LEU A C 1
ATOM 1720 O O . LEU A 1 216 ? 63.460 54.750 2.967 1.00 50.91 216 LEU A O 1
ATOM 1725 N N . SER A 1 217 ? 64.072 53.149 4.488 1.00 48.45 217 SER A N 1
ATOM 1726 C CA . SER A 1 217 ? 62.734 52.918 5.075 1.00 49.39 217 SER A CA 1
ATOM 1727 C C . SER A 1 217 ? 62.089 54.185 5.621 1.00 48.92 217 SER A C 1
ATOM 1728 O O . SER A 1 217 ? 60.896 54.406 5.454 1.00 49.79 217 SER A O 1
ATOM 1731 N N . GLN A 1 218 ? 62.865 54.994 6.317 1.00 48.45 218 GLN A N 1
ATOM 1732 C CA . GLN A 1 218 ? 62.337 56.265 6.815 1.00 47.91 218 GLN A CA 1
ATOM 1733 C C . GLN A 1 218 ? 61.842 57.160 5.693 1.00 48.01 218 GLN A C 1
ATOM 1734 O O . GLN A 1 218 ? 60.724 57.679 5.741 1.00 48.02 218 GLN A O 1
ATOM 1740 N N . GLU A 1 219 ? 62.643 57.314 4.647 1.00 49.87 219 GLU A N 1
ATOM 1741 C CA . GLU A 1 219 ? 62.218 58.064 3.449 1.00 49.26 219 GLU A CA 1
ATOM 1742 C C . GLU A 1 219 ? 60.958 57.477 2.773 1.00 49.95 219 GLU A C 1
ATOM 1743 O O . GLU A 1 219 ? 60.119 58.255 2.328 1.00 49.49 219 GLU A O 1
ATOM 1749 N N . ARG A 1 220 ? 60.807 56.134 2.705 1.00 49.06 220 ARG A N 1
ATOM 1750 C CA . ARG A 1 220 ? 59.579 55.506 2.132 1.00 48.47 220 ARG A CA 1
ATOM 1751 C C . ARG A 1 220 ? 58.318 55.794 2.965 1.00 49.10 220 ARG A C 1
ATOM 1752 O 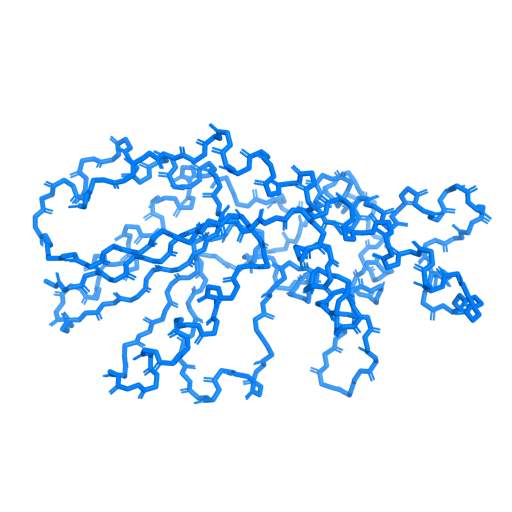O . ARG A 1 220 ? 57.257 56.097 2.387 1.00 48.24 220 ARG A O 1
ATOM 1760 N N . ASP A 1 221 ? 58.445 55.659 4.303 1.00 48.71 221 ASP A N 1
ATOM 1761 C CA . ASP A 1 221 ? 57.329 55.451 5.243 1.00 49.34 221 ASP A CA 1
ATOM 1762 C C . ASP A 1 221 ? 56.967 56.714 6.059 1.00 48.85 221 ASP A C 1
ATOM 1763 O O . ASP A 1 221 ? 55.808 56.900 6.445 1.00 47.93 221 ASP A O 1
ATOM 1768 N N . PHE A 1 222 ? 57.927 57.606 6.262 1.00 47.45 222 PHE A N 1
ATOM 1769 C CA . PHE A 1 222 ? 57.607 58.935 6.773 1.00 47.96 222 PHE A CA 1
ATOM 1770 C C . PHE A 1 222 ? 56.318 59.599 6.254 1.00 47.32 222 PHE A C 1
ATOM 1771 O O . PHE A 1 222 ? 56.009 59.507 5.096 1.00 47.04 222 PHE A O 1
ATOM 1779 N N . PRO A 1 223 ? 55.531 60.243 7.138 1.00 47.12 223 PRO A N 1
ATOM 1780 C CA . PRO A 1 223 ? 54.421 61.066 6.624 1.00 47.38 223 PRO A CA 1
ATOM 1781 C C . PRO A 1 223 ? 54.941 62.311 5.919 1.00 48.58 223 PRO A C 1
ATOM 1782 O O . PRO A 1 223 ? 56.067 62.746 6.166 1.00 48.96 223 PRO A O 1
ATOM 1786 N N . GLN A 1 224 ? 54.116 62.898 5.064 1.00 49.46 224 GLN A N 1
ATOM 1787 C CA . GLN A 1 224 ? 54.490 64.142 4.479 1.00 50.34 224 GLN A CA 1
ATOM 1788 C C . GLN A 1 224 ? 53.824 65.172 5.332 1.00 51.68 224 GLN A C 1
ATOM 1789 O O . GLN A 1 224 ? 52.621 65.345 5.223 1.00 52.66 224 GLN A O 1
ATOM 1795 N N . TRP A 1 225 ? 54.595 65.869 6.154 1.00 52.31 225 TRP A N 1
ATOM 1796 C CA . 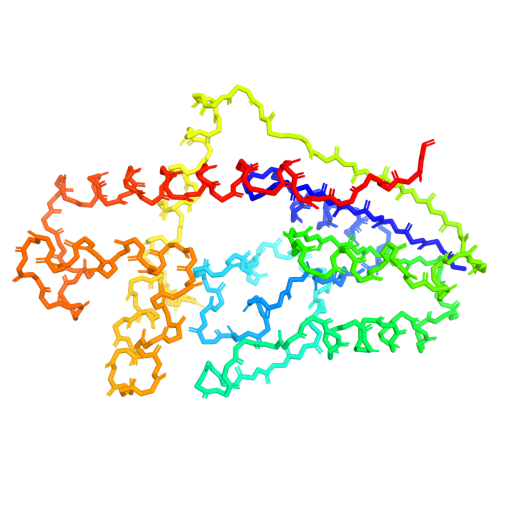TRP A 1 225 ? 54.017 66.858 7.051 1.00 53.97 225 TRP A CA 1
ATOM 1797 C C . TRP A 1 225 ? 53.925 68.170 6.318 1.00 55.76 225 TRP A C 1
ATOM 1798 O O . TRP A 1 225 ? 54.939 68.640 5.758 1.00 55.12 225 TRP A O 1
ATOM 1809 N N . PRO A 1 226 ? 52.726 68.806 6.378 1.00 58.18 226 PRO A N 1
ATOM 1810 C CA . PRO A 1 226 ? 52.393 70.015 5.615 1.00 59.16 226 PRO A CA 1
ATOM 1811 C C . PRO A 1 226 ? 53.150 71.274 6.104 1.00 60.00 226 PRO A C 1
ATOM 1812 O O . PRO A 1 226 ? 53.181 71.531 7.304 1.00 60.32 226 PRO A O 1
ATOM 1816 N N . GLU A 1 227 ? 53.725 72.049 5.166 1.00 61.36 227 GLU A N 1
ATOM 1817 C CA . GLU A 1 227 ? 54.644 73.209 5.422 1.00 61.43 227 GLU A CA 1
ATOM 1818 C C . GLU A 1 227 ? 54.974 73.942 4.125 1.00 62.29 227 GLU A C 1
ATOM 1819 O O . GLU A 1 227 ? 54.430 75.020 3.827 1.00 63.28 227 GLU A O 1
#